Protein AF-A0A679FE12-F1 (afdb_monomer)

Secondary structure (DSSP, 8-state):
-TTTGGG-EEEEEEEEEEEEE-TTS----GGG--TTEEEEEEEEEETTTEEEEEEEEEE-SSS-HHHHHHHHHHHTGGG-SS-EEEEEEEEEE---SS---SSPPP--HHHHHHHHHHHHHHH--SS--SSSS---HHHHTEEEEEEES-TTS-SEEEHHHHHHHHHHTS---------

pLDDT: mean 85.43, std 14.17, range [40.72, 97.94]

Nearest PDB structures (foldseek):
  6wmf-assembly1_A  TM=3.788E-01  e=2.349E+00  Homo sapiens
  1unn-assembly1_C  TM=3.927E-01  e=4.747E+00  Escherichia coli
  9bf9-assembly1_D-2  TM=2.088E-01  e=3.234E+00  Homo sapiens

Sequence (179 aa):
MHHDIDNEQKISVHWDGPIEINWKDEIDLSAFNIDGYVIYLICGTHGMYGKNVPLYIGKTEKNTVMNRIGQHLINWLKYEPDSVYIYAAAVQKFASWEDLPETYSRPDENLISAVEEILIYAHQPAYNKIHKSILSEKSRNIRVFNSGKRTALYPEISGFMFYQSGLQSRPLLNDDSEL

Foldseek 3Di:
DVPQLVQFFEKEKEKDDWDKDDLVDDDDPVVQVAQQFFKKWKFAQDPPPGGGATADIDTDDPDTPSVVVVVCSVPPLNVGPDIMTMMTIGMDGCDDPVDDDPGGDHDDPLRSVLVSLQQCCQRVHNNDDPSPQAHDPSNQRYKYAYHHPPDPGDRITHSNVVRVVSVVPDDPPPPPPDD

Structure (mmCIF, N/CA/C/O backbone):
data_AF-A0A679FE12-F1
#
_entry.id   AF-A0A679FE12-F1
#
loop_
_atom_site.group_PDB
_atom_site.id
_atom_site.type_symbol
_atom_site.label_atom_id
_atom_site.label_alt_id
_atom_site.label_comp_id
_atom_site.label_asym_id
_atom_site.label_entity_id
_atom_site.label_seq_id
_atom_site.pdbx_PDB_ins_code
_atom_site.Cartn_x
_atom_site.Cartn_y
_atom_site.Cartn_z
_atom_site.occupancy
_atom_site.B_iso_or_equiv
_atom_site.auth_seq_id
_atom_site.auth_comp_id
_atom_site.auth_asym_id
_atom_site.auth_atom_id
_atom_site.pdbx_PDB_model_num
ATOM 1 N N . MET A 1 1 ? -8.975 -10.105 29.870 1.00 45.97 1 MET A N 1
ATOM 2 C CA . MET A 1 1 ? -8.221 -10.267 28.607 1.00 45.97 1 MET A CA 1
ATOM 3 C C . MET A 1 1 ? -9.111 -10.693 27.432 1.00 45.97 1 MET A C 1
ATOM 5 O O . MET A 1 1 ? -8.836 -10.258 26.329 1.00 45.97 1 MET A O 1
ATOM 9 N N . HIS A 1 2 ? -10.205 -11.449 27.639 1.00 40.91 2 HIS A N 1
ATOM 10 C CA . HIS A 1 2 ? -11.160 -11.782 26.562 1.00 40.91 2 HIS A CA 1
ATOM 11 C C . HIS A 1 2 ? -12.053 -10.622 26.073 1.00 40.91 2 HIS A C 1
ATOM 13 O O . HIS A 1 2 ? -12.545 -10.690 24.958 1.00 40.91 2 HIS A O 1
ATOM 19 N N . HIS A 1 3 ? -12.238 -9.556 26.861 1.00 42.72 3 HIS A N 1
ATOM 20 C CA . HIS A 1 3 ? -13.195 -8.489 26.534 1.00 42.72 3 HIS A CA 1
ATOM 21 C C . HIS A 1 3 ? -12.747 -7.479 25.456 1.00 42.72 3 HIS A C 1
ATOM 23 O O . HIS A 1 3 ? -13.602 -6.768 24.942 1.00 42.72 3 HIS A O 1
ATOM 29 N N . ASP A 1 4 ? -11.457 -7.411 25.099 1.00 53.09 4 ASP A N 1
ATOM 30 C CA . ASP A 1 4 ? -10.944 -6.391 24.158 1.00 53.09 4 ASP A CA 1
ATOM 31 C C . ASP A 1 4 ? -10.844 -6.868 22.698 1.00 53.09 4 ASP A C 1
ATOM 33 O O . ASP A 1 4 ? -10.802 -6.040 21.792 1.00 53.09 4 ASP A O 1
ATOM 37 N N . ILE A 1 5 ? -10.839 -8.184 22.442 1.00 53.84 5 ILE A N 1
ATOM 38 C CA . ILE A 1 5 ? -10.719 -8.733 21.075 1.00 53.84 5 ILE A CA 1
ATOM 39 C C . ILE A 1 5 ? -12.013 -8.504 20.271 1.00 53.84 5 ILE A C 1
ATOM 41 O O . ILE A 1 5 ? -11.959 -8.285 19.062 1.00 53.84 5 ILE A O 1
ATOM 45 N N . ASP A 1 6 ? -13.170 -8.479 20.941 1.00 56.50 6 ASP A N 1
ATOM 46 C CA . ASP A 1 6 ? -14.478 -8.275 20.300 1.00 56.50 6 ASP A CA 1
ATOM 47 C C . ASP A 1 6 ? -14.725 -6.825 19.837 1.00 56.50 6 ASP A C 1
ATOM 49 O O . ASP A 1 6 ? -15.668 -6.575 19.088 1.00 56.50 6 ASP A O 1
ATOM 53 N N . ASN A 1 7 ? -13.862 -5.875 20.220 1.00 75.94 7 ASN A N 1
ATOM 54 C CA . ASN A 1 7 ? -13.958 -4.464 19.830 1.00 75.94 7 ASN A CA 1
ATOM 55 C C . ASN A 1 7 ? -13.047 -4.078 18.649 1.00 75.94 7 ASN A C 1
ATOM 57 O O . ASN A 1 7 ? -12.969 -2.897 18.302 1.00 75.94 7 ASN A O 1
ATOM 61 N N . GLU A 1 8 ? -12.347 -5.030 18.018 1.00 86.06 8 GLU A N 1
ATOM 62 C CA . GLU A 1 8 ? -11.518 -4.717 16.851 1.00 86.06 8 GLU A CA 1
ATOM 63 C C . GLU A 1 8 ? -12.374 -4.338 15.634 1.00 86.06 8 GLU A C 1
ATOM 65 O O . GLU A 1 8 ? -13.225 -5.096 15.157 1.00 86.06 8 GLU A O 1
ATOM 70 N N . GLN A 1 9 ? -12.081 -3.175 15.059 1.00 92.69 9 GLN A N 1
ATOM 71 C CA . GLN A 1 9 ? -12.642 -2.774 13.783 1.00 92.69 9 GLN A CA 1
ATOM 72 C C . GLN A 1 9 ? -12.034 -3.634 12.668 1.00 92.69 9 GLN A C 1
ATOM 74 O O . GLN A 1 9 ? -10.837 -3.562 12.379 1.00 92.69 9 GLN A O 1
ATOM 79 N N . LYS A 1 10 ? -12.879 -4.432 12.011 1.00 94.25 10 LYS A N 1
ATOM 80 C CA . LYS A 1 10 ? -12.492 -5.282 10.880 1.00 94.25 10 LYS A CA 1
ATOM 81 C C . LYS A 1 10 ? -12.476 -4.473 9.587 1.00 94.25 10 LYS A C 1
ATOM 83 O O . LYS A 1 10 ? -13.463 -3.822 9.238 1.00 94.25 10 LYS A O 1
ATOM 88 N N . ILE A 1 11 ? -11.362 -4.528 8.870 1.00 95.06 11 ILE A N 1
ATOM 89 C CA . ILE A 1 11 ? -11.102 -3.762 7.651 1.00 95.06 11 ILE A CA 1
ATOM 90 C C . ILE A 1 11 ? -10.712 -4.714 6.530 1.00 95.06 11 ILE A C 1
ATOM 92 O O . ILE A 1 11 ? -9.829 -5.550 6.703 1.00 95.06 11 ILE A O 1
ATOM 96 N N . SER A 1 12 ? -11.352 -4.564 5.375 1.00 94.19 12 SER A N 1
ATOM 97 C CA . SER A 1 12 ? -10.968 -5.254 4.148 1.00 94.19 12 SER A CA 1
ATOM 98 C C . SER A 1 12 ? -10.033 -4.368 3.338 1.00 94.19 12 SER A C 1
ATOM 100 O O . SER A 1 12 ? -10.316 -3.182 3.143 1.00 94.19 12 SER A O 1
ATOM 102 N N . VAL A 1 13 ? -8.939 -4.953 2.860 1.00 95.75 13 VAL A N 1
ATOM 103 C CA . VAL A 1 13 ? -8.008 -4.330 1.918 1.00 95.75 13 VAL A CA 1
ATOM 104 C C . VAL A 1 13 ? -7.956 -5.219 0.682 1.00 95.75 13 VAL A C 1
ATOM 106 O O . VAL A 1 13 ? -7.385 -6.313 0.713 1.00 95.75 13 VAL A O 1
ATOM 109 N N . HIS A 1 14 ? -8.619 -4.788 -0.387 1.00 94.50 14 HIS A N 1
ATOM 110 C CA . HIS A 1 14 ? -8.701 -5.548 -1.633 1.00 94.50 14 HIS A CA 1
ATOM 111 C C . HIS A 1 14 ? -7.636 -5.068 -2.608 1.00 94.50 14 HIS A C 1
ATOM 113 O O . HIS A 1 14 ? -7.623 -3.887 -2.942 1.00 94.50 14 HIS A O 1
ATOM 119 N N . TRP A 1 15 ? -6.754 -5.969 -3.038 1.00 95.62 15 TRP A N 1
ATOM 120 C CA . TRP A 1 15 ? -5.606 -5.653 -3.885 1.00 95.62 15 TRP A CA 1
ATOM 121 C C . TRP A 1 15 ? -5.847 -6.026 -5.348 1.00 95.62 15 TRP A C 1
ATOM 123 O O . TRP A 1 15 ? -6.156 -7.178 -5.652 1.00 95.62 15 TRP A O 1
ATOM 133 N N . ASP A 1 16 ? -5.573 -5.085 -6.243 1.00 94.00 16 ASP A N 1
ATOM 134 C CA . ASP A 1 16 ? -5.582 -5.248 -7.694 1.00 94.00 16 ASP A CA 1
ATOM 135 C C . ASP A 1 16 ? -4.187 -5.039 -8.301 1.00 94.00 16 ASP A C 1
ATOM 137 O O . ASP A 1 16 ? -3.285 -4.481 -7.673 1.00 94.00 16 ASP A O 1
ATOM 141 N N . GLY A 1 17 ? -3.996 -5.515 -9.537 1.00 91.19 17 GLY A N 1
ATOM 142 C CA . GLY A 1 17 ? -2.710 -5.521 -10.248 1.00 91.19 17 GLY A CA 1
ATOM 143 C C . GLY A 1 17 ? -2.279 -6.933 -10.685 1.00 91.19 17 GLY A C 1
ATOM 144 O O . GLY A 1 17 ? -3.139 -7.732 -11.058 1.00 91.19 17 GLY A O 1
ATOM 145 N N . PRO A 1 18 ? -0.977 -7.270 -10.669 1.00 93.75 18 PRO A N 1
ATOM 146 C CA . PRO A 1 18 ? 0.100 -6.299 -10.773 1.00 93.75 18 PRO A CA 1
ATOM 147 C C . PRO A 1 18 ? 0.063 -5.588 -12.129 1.00 93.75 18 PRO A C 1
ATOM 149 O O . PRO A 1 18 ? -0.276 -6.196 -13.142 1.00 93.75 18 PRO A O 1
ATOM 152 N N . ILE A 1 19 ? 0.477 -4.326 -12.147 1.00 93.12 19 ILE A N 1
ATOM 153 C CA . ILE A 1 19 ? 0.996 -3.690 -13.360 1.00 93.12 19 ILE A CA 1
ATOM 154 C C . ILE A 1 19 ? 2.510 -3.834 -13.309 1.00 93.12 19 ILE A C 1
ATOM 156 O O . ILE A 1 19 ? 3.143 -3.392 -12.347 1.00 93.12 19 ILE A O 1
ATOM 160 N N . GLU A 1 20 ? 3.078 -4.497 -14.311 1.00 93.44 20 GLU A N 1
ATOM 161 C CA . GLU A 1 20 ? 4.523 -4.523 -14.493 1.00 93.44 20 GLU A CA 1
ATOM 162 C C . GLU A 1 20 ? 4.974 -3.177 -15.055 1.00 93.44 20 GLU A C 1
ATOM 164 O O . GLU A 1 20 ? 4.416 -2.673 -16.027 1.00 93.44 20 GLU A O 1
ATOM 169 N N . ILE A 1 21 ? 5.992 -2.598 -14.431 1.00 90.62 21 ILE A N 1
ATOM 170 C CA . ILE A 1 21 ? 6.651 -1.401 -14.916 1.00 90.62 21 ILE A CA 1
ATOM 171 C C . ILE A 1 21 ? 8.096 -1.731 -15.232 1.00 90.62 21 ILE A C 1
ATOM 173 O O . ILE A 1 21 ? 8.902 -2.038 -14.349 1.00 90.62 21 ILE A O 1
ATOM 177 N N . ASN A 1 22 ? 8.423 -1.542 -16.500 1.00 88.12 22 ASN A N 1
ATOM 178 C CA . ASN A 1 22 ? 9.777 -1.392 -16.978 1.00 88.12 22 ASN A CA 1
ATOM 179 C C . ASN A 1 22 ? 9.973 0.077 -17.360 1.00 88.12 22 ASN A C 1
ATOM 181 O O . ASN A 1 22 ? 9.272 0.611 -18.214 1.00 88.12 22 ASN A O 1
ATOM 185 N N . TRP A 1 23 ? 10.920 0.752 -16.711 1.00 80.38 23 TRP A N 1
ATOM 186 C CA . TRP A 1 23 ? 11.133 2.193 -16.882 1.00 80.38 23 TRP A CA 1
ATOM 187 C C . TRP A 1 23 ? 11.580 2.595 -18.296 1.00 80.38 23 TRP A C 1
ATOM 189 O O . TRP A 1 23 ? 11.593 3.785 -18.610 1.00 80.38 23 TRP A O 1
ATOM 199 N N . LYS A 1 24 ? 11.982 1.625 -19.127 1.00 81.50 24 LYS A N 1
ATOM 200 C CA . LYS A 1 24 ? 12.368 1.835 -20.529 1.00 81.50 24 LYS A CA 1
ATOM 201 C C . LYS A 1 24 ? 11.177 1.889 -21.482 1.00 81.50 24 LYS A C 1
ATOM 203 O O . LYS A 1 24 ? 11.348 2.367 -22.601 1.00 81.50 24 LYS A O 1
ATOM 208 N N . ASP A 1 25 ? 10.021 1.403 -21.048 1.00 84.94 25 ASP A N 1
ATOM 209 C CA . ASP A 1 25 ? 8.822 1.296 -21.868 1.00 84.94 25 ASP A CA 1
ATOM 210 C C . ASP A 1 25 ? 7.881 2.482 -21.616 1.00 84.94 25 ASP A C 1
ATOM 212 O O . ASP A 1 25 ? 8.028 3.238 -20.652 1.00 84.94 25 ASP A O 1
ATOM 216 N N . GLU A 1 26 ? 6.898 2.660 -22.498 1.00 84.00 26 GLU A N 1
ATOM 217 C CA . GLU A 1 26 ? 5.785 3.567 -22.226 1.00 84.00 26 GLU A CA 1
ATOM 218 C C . GLU A 1 26 ? 4.931 2.987 -21.090 1.00 84.00 26 GLU A C 1
ATOM 220 O O . GLU A 1 26 ? 4.497 1.837 -21.146 1.00 84.00 26 GLU A O 1
ATOM 225 N N . ILE A 1 27 ? 4.719 3.775 -20.033 1.00 84.81 27 ILE A N 1
ATOM 226 C CA . ILE A 1 27 ? 4.045 3.318 -18.816 1.00 84.81 27 ILE A CA 1
ATOM 227 C C . ILE A 1 27 ? 2.610 3.843 -18.805 1.00 84.81 27 ILE A C 1
ATOM 229 O O . ILE A 1 27 ? 2.386 5.040 -18.617 1.00 84.81 27 ILE A O 1
ATOM 233 N N . ASP A 1 28 ? 1.642 2.934 -18.912 1.00 86.44 28 ASP A N 1
ATOM 234 C CA . ASP A 1 28 ? 0.229 3.234 -18.688 1.00 86.44 28 ASP A CA 1
ATOM 235 C C . ASP A 1 28 ? -0.168 2.942 -17.231 1.00 86.44 28 ASP A C 1
ATOM 237 O O . ASP A 1 28 ? -0.146 1.804 -16.763 1.00 86.44 28 ASP A O 1
ATOM 241 N N . LEU A 1 29 ? -0.535 3.997 -16.503 1.00 86.25 29 LEU A N 1
ATOM 242 C CA . LEU A 1 29 ? -0.997 3.935 -15.112 1.00 86.25 29 LEU A CA 1
ATO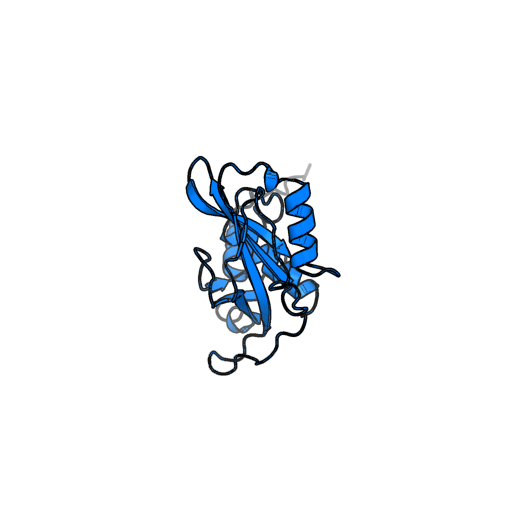M 243 C C . LEU A 1 29 ? -2.498 4.224 -14.974 1.00 86.25 29 LEU A C 1
ATOM 245 O O . LEU A 1 29 ? -2.986 4.403 -13.855 1.00 86.25 29 LEU A O 1
ATOM 249 N N . SER A 1 30 ? -3.241 4.287 -16.082 1.00 87.94 30 SER A N 1
ATOM 250 C CA . SER A 1 30 ? -4.667 4.634 -16.097 1.00 87.94 30 SER A CA 1
ATOM 251 C C . SER A 1 30 ? -5.526 3.668 -15.277 1.00 87.94 30 SER A C 1
ATOM 253 O O . SER A 1 30 ? -6.482 4.097 -14.632 1.00 87.94 30 SER A O 1
ATOM 255 N N . ALA A 1 31 ? -5.130 2.395 -15.188 1.00 86.12 31 ALA A N 1
ATOM 256 C CA . ALA A 1 31 ? -5.768 1.396 -14.330 1.00 86.12 31 ALA A CA 1
ATOM 257 C C . ALA A 1 31 ? -5.687 1.725 -12.822 1.00 86.12 31 ALA A C 1
ATOM 259 O O . ALA A 1 31 ? -6.447 1.175 -12.031 1.00 86.12 31 ALA A O 1
ATOM 260 N N . PHE A 1 32 ? -4.812 2.650 -12.409 1.00 87.25 32 PHE A N 1
ATOM 261 C CA . PHE A 1 32 ? -4.730 3.160 -11.035 1.00 87.25 32 PHE A CA 1
ATOM 262 C C . PHE A 1 32 ? -5.430 4.510 -10.830 1.00 87.25 32 PHE A C 1
ATOM 264 O O . PHE A 1 32 ? -5.311 5.108 -9.756 1.00 87.25 32 PHE A O 1
ATOM 271 N N . ASN A 1 33 ? -6.163 5.004 -11.830 1.00 87.25 33 ASN A N 1
ATOM 272 C CA . ASN A 1 33 ? -6.944 6.238 -11.748 1.00 87.25 33 ASN A CA 1
ATOM 273 C C . ASN A 1 33 ? -8.359 5.983 -11.191 1.00 87.25 33 ASN A C 1
ATOM 275 O O . ASN A 1 33 ? -9.358 6.416 -11.763 1.00 87.25 33 ASN A O 1
ATOM 279 N N . ILE A 1 34 ? -8.439 5.241 -10.085 1.00 85.19 34 ILE A N 1
ATOM 280 C CA . ILE A 1 34 ? -9.680 4.916 -9.372 1.00 85.19 34 ILE A CA 1
ATOM 281 C C . ILE A 1 34 ? -9.618 5.588 -8.000 1.00 85.19 34 ILE A C 1
ATOM 283 O O . ILE A 1 34 ? -8.682 5.351 -7.241 1.00 85.19 34 ILE A O 1
ATOM 287 N N . ASP A 1 35 ? -10.611 6.418 -7.672 1.00 85.00 35 ASP A N 1
ATOM 288 C CA . ASP A 1 35 ? -10.617 7.225 -6.438 1.00 85.00 35 ASP A CA 1
ATOM 289 C C . ASP A 1 35 ? -10.596 6.370 -5.155 1.00 85.00 35 ASP A C 1
ATOM 291 O O . ASP A 1 35 ? -9.940 6.711 -4.169 1.00 85.00 35 ASP A O 1
ATOM 295 N N . GLY A 1 36 ? -11.247 5.204 -5.191 1.00 89.25 36 GLY A N 1
ATOM 296 C CA . GLY A 1 36 ? -11.239 4.240 -4.091 1.00 89.25 36 GLY A CA 1
ATOM 297 C C . GLY A 1 36 ? -9.899 3.541 -3.853 1.00 89.25 36 GLY A C 1
ATOM 298 O O . GLY A 1 36 ? -9.727 2.932 -2.797 1.00 89.25 36 GLY A O 1
ATOM 299 N N . TYR A 1 37 ? -8.941 3.624 -4.783 1.00 93.75 37 TYR A N 1
ATOM 300 C CA . TYR A 1 37 ? -7.594 3.111 -4.553 1.00 93.75 37 TYR A CA 1
ATOM 301 C C . TYR A 1 37 ? -6.770 4.109 -3.749 1.00 93.75 37 TYR A C 1
ATOM 303 O O . TYR A 1 37 ? -6.413 5.200 -4.202 1.00 93.75 37 TYR A O 1
ATOM 311 N N . VAL A 1 38 ? -6.437 3.697 -2.530 1.00 96.00 38 VAL A N 1
ATOM 312 C CA . VAL A 1 38 ? -5.844 4.574 -1.516 1.00 96.00 38 VAL A CA 1
ATOM 313 C C . VAL A 1 38 ? -4.550 4.043 -0.926 1.00 96.00 38 VAL A C 1
ATOM 315 O O . VAL A 1 38 ? -3.790 4.814 -0.346 1.00 96.00 38 VAL A O 1
ATOM 318 N N . ILE A 1 39 ? -4.263 2.754 -1.103 1.00 97.25 39 ILE A N 1
ATOM 319 C CA . ILE A 1 39 ? -2.992 2.131 -0.728 1.00 97.25 39 ILE A CA 1
ATOM 320 C C . ILE A 1 39 ? -2.370 1.512 -1.978 1.00 97.25 39 ILE A C 1
ATOM 322 O O . ILE A 1 39 ? -3.075 1.079 -2.884 1.00 97.25 39 ILE A O 1
ATOM 326 N N . TYR A 1 40 ? -1.046 1.489 -2.047 1.00 97.44 40 TYR A N 1
ATOM 327 C CA . TYR A 1 40 ? -0.305 0.802 -3.096 1.00 97.44 40 TYR A CA 1
ATOM 328 C C . TYR A 1 40 ? 0.890 0.047 -2.524 1.00 97.44 40 TYR A C 1
ATOM 330 O O . TYR A 1 40 ? 1.454 0.412 -1.489 1.00 97.44 40 TYR A O 1
ATOM 338 N N . LEU A 1 41 ? 1.274 -1.009 -3.232 1.00 97.69 41 LEU A N 1
ATOM 339 C CA . LEU A 1 41 ? 2.422 -1.858 -2.945 1.00 97.69 41 LEU A CA 1
ATOM 340 C C . LEU A 1 41 ? 3.301 -1.907 -4.190 1.00 97.69 41 LEU A C 1
ATOM 342 O O . LEU A 1 41 ? 2.817 -2.134 -5.295 1.00 97.69 41 LEU A O 1
ATOM 346 N N . ILE A 1 42 ? 4.599 -1.725 -3.987 1.00 96.75 42 ILE A N 1
ATOM 347 C CA . ILE A 1 42 ? 5.627 -1.873 -5.007 1.00 96.75 42 ILE A CA 1
ATOM 348 C C . ILE A 1 42 ? 6.472 -3.085 -4.635 1.00 96.75 42 ILE A C 1
ATOM 350 O O . ILE A 1 42 ? 7.088 -3.124 -3.56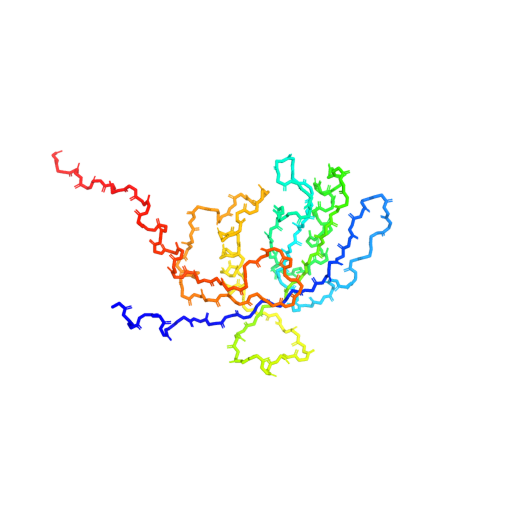3 1.00 96.75 42 ILE A O 1
ATOM 354 N N . CYS A 1 43 ? 6.514 -4.056 -5.538 1.00 96.62 43 CYS A N 1
ATOM 355 C CA . CYS A 1 43 ? 7.374 -5.225 -5.465 1.00 96.62 43 CYS A CA 1
ATOM 356 C C . CYS A 1 43 ? 8.480 -5.142 -6.516 1.00 96.62 43 CYS A C 1
ATOM 358 O O . CYS A 1 43 ? 8.279 -4.609 -7.602 1.00 96.62 43 CYS A O 1
ATOM 360 N N . GLY A 1 44 ? 9.644 -5.698 -6.207 1.00 94.56 44 GLY A N 1
ATOM 361 C CA . GLY A 1 44 ? 10.790 -5.692 -7.114 1.00 94.56 44 GLY A CA 1
ATOM 362 C C . GLY A 1 44 ? 11.882 -6.643 -6.646 1.00 94.56 44 GLY A C 1
ATOM 363 O O . GLY A 1 44 ? 11.615 -7.571 -5.876 1.00 94.56 44 GLY A O 1
ATOM 364 N N . THR A 1 45 ? 13.105 -6.432 -7.123 1.00 94.06 45 THR A N 1
ATOM 365 C CA . THR A 1 45 ? 14.252 -7.279 -6.783 1.00 94.06 45 THR A CA 1
ATOM 366 C C . THR A 1 45 ? 15.005 -6.703 -5.588 1.00 94.06 45 THR A C 1
ATOM 368 O O . THR A 1 45 ? 15.581 -5.626 -5.666 1.00 94.06 45 THR A O 1
ATOM 371 N N . HIS A 1 46 ? 15.065 -7.450 -4.486 1.00 90.56 46 HIS A N 1
ATOM 372 C CA . HIS A 1 46 ? 15.928 -7.124 -3.353 1.00 90.56 46 HIS A CA 1
ATOM 373 C C . HIS A 1 46 ? 17.187 -7.992 -3.389 1.00 90.56 46 HIS A C 1
ATOM 375 O O . HIS A 1 46 ? 17.090 -9.219 -3.429 1.00 90.56 46 HIS A O 1
ATOM 381 N N . GLY A 1 47 ? 18.371 -7.378 -3.288 1.00 86.38 47 GLY A N 1
ATOM 382 C CA . GLY A 1 47 ? 19.659 -8.072 -3.453 1.00 86.38 47 GLY A CA 1
ATOM 383 C C . GLY A 1 47 ? 19.874 -9.292 -2.543 1.00 86.38 47 GLY A C 1
ATOM 384 O O . GLY A 1 47 ? 20.592 -10.208 -2.925 1.00 86.38 47 GLY A O 1
ATOM 385 N N . MET A 1 48 ? 19.216 -9.335 -1.378 1.00 88.25 48 MET A N 1
ATOM 386 C CA . MET A 1 48 ? 19.302 -10.463 -0.434 1.00 88.25 48 MET A CA 1
ATOM 387 C C . MET A 1 48 ? 18.086 -11.398 -0.440 1.00 88.25 48 MET A C 1
ATOM 389 O O . MET A 1 48 ? 18.211 -12.549 -0.038 1.00 88.25 48 MET A O 1
ATOM 393 N N . TYR A 1 49 ? 16.907 -10.913 -0.848 1.00 86.00 49 TYR A N 1
ATOM 394 C CA . TYR A 1 49 ? 15.646 -11.666 -0.717 1.00 86.00 49 TYR A CA 1
ATOM 395 C C . TYR A 1 49 ? 15.107 -12.172 -2.058 1.00 86.00 49 TYR A C 1
ATOM 397 O O . TYR A 1 49 ? 14.126 -12.908 -2.090 1.00 86.00 49 TYR A O 1
ATOM 405 N N . GLY A 1 50 ? 15.770 -11.820 -3.160 1.00 89.06 50 GLY A N 1
ATOM 406 C CA . GLY A 1 50 ? 15.405 -12.260 -4.497 1.00 89.06 50 GLY A CA 1
ATOM 407 C C . GLY A 1 50 ? 14.363 -11.360 -5.157 1.00 89.06 50 GLY A C 1
ATOM 408 O O . GLY A 1 50 ? 14.226 -10.179 -4.832 1.00 89.06 50 GLY A O 1
ATOM 409 N N . LYS A 1 51 ? 13.674 -11.923 -6.150 1.00 91.62 51 LYS A N 1
ATOM 410 C CA . LYS A 1 51 ? 12.758 -11.197 -7.036 1.00 91.62 51 LYS A CA 1
ATOM 411 C C . LYS A 1 51 ? 11.337 -11.137 -6.476 1.00 91.62 51 LYS A C 1
ATOM 413 O O . LYS A 1 51 ? 10.908 -12.044 -5.769 1.00 91.62 51 LYS A O 1
ATOM 418 N N . ASN A 1 52 ? 10.596 -10.107 -6.886 1.00 90.31 52 ASN A N 1
ATOM 419 C CA . ASN A 1 52 ? 9.173 -9.905 -6.599 1.00 90.31 52 ASN A CA 1
ATOM 420 C C . ASN A 1 52 ? 8.826 -9.879 -5.095 1.00 90.31 52 ASN A C 1
ATOM 422 O O . ASN A 1 52 ? 7.814 -10.431 -4.663 1.00 90.31 52 ASN A O 1
ATOM 426 N N . VAL A 1 53 ? 9.666 -9.224 -4.290 1.00 93.25 53 VAL A N 1
ATOM 427 C CA . VAL A 1 53 ? 9.430 -9.030 -2.849 1.00 93.25 53 VAL A CA 1
ATOM 428 C C . VAL A 1 53 ? 8.917 -7.614 -2.556 1.00 93.25 53 VAL A C 1
ATOM 430 O O . VAL A 1 53 ? 9.232 -6.699 -3.319 1.00 93.25 53 VAL A O 1
ATOM 433 N N . PRO A 1 54 ? 8.146 -7.388 -1.471 1.00 95.56 54 PRO A N 1
ATOM 434 C CA . PRO A 1 54 ? 7.715 -6.050 -1.061 1.00 95.56 54 PRO A CA 1
ATOM 435 C C . PRO A 1 54 ? 8.892 -5.089 -0.827 1.00 95.56 54 PRO A C 1
ATOM 437 O O . PRO A 1 54 ? 9.679 -5.255 0.107 1.00 95.56 54 PRO A O 1
ATOM 440 N N . LEU A 1 55 ? 8.991 -4.048 -1.655 1.00 95.56 55 LEU A N 1
ATOM 441 C CA . LEU A 1 55 ? 9.981 -2.980 -1.502 1.00 95.56 55 LEU A CA 1
ATOM 442 C C . LEU A 1 55 ? 9.386 -1.777 -0.778 1.00 95.56 55 LEU A C 1
ATOM 444 O O . LEU A 1 55 ? 10.033 -1.215 0.105 1.00 95.56 55 LEU A O 1
ATOM 448 N N . TYR A 1 56 ? 8.154 -1.398 -1.126 1.00 97.06 56 TYR A N 1
ATOM 449 C CA . TYR A 1 56 ? 7.510 -0.215 -0.568 1.00 97.06 56 TYR A CA 1
ATOM 450 C C . TYR A 1 56 ? 5.990 -0.366 -0.493 1.00 97.06 56 TYR A C 1
ATOM 452 O O . TYR A 1 56 ? 5.359 -0.776 -1.462 1.00 97.06 56 TYR A O 1
ATOM 460 N N . ILE A 1 57 ? 5.402 0.021 0.634 1.00 97.94 57 ILE A N 1
ATOM 461 C CA . ILE A 1 57 ? 3.959 0.222 0.803 1.00 97.94 57 ILE A CA 1
ATOM 462 C C . ILE A 1 57 ? 3.733 1.700 1.088 1.00 97.94 57 ILE A C 1
ATOM 464 O O . ILE A 1 57 ? 4.453 2.290 1.897 1.00 97.94 57 ILE A O 1
ATOM 468 N N . GLY A 1 58 ? 2.742 2.299 0.439 1.00 97.00 58 GLY A N 1
ATOM 469 C CA . GLY A 1 58 ? 2.375 3.680 0.710 1.00 97.00 58 GLY A CA 1
ATOM 470 C C . GLY A 1 58 ? 0.896 3.952 0.511 1.00 97.00 58 GLY A C 1
ATOM 471 O O . GLY A 1 58 ? 0.184 3.174 -0.121 1.00 97.00 58 GLY A O 1
ATOM 472 N N . LYS A 1 59 ? 0.450 5.096 1.023 1.00 96.19 59 LYS A N 1
ATOM 473 C CA . LYS A 1 59 ? -0.903 5.613 0.818 1.00 96.19 59 LYS A CA 1
ATOM 474 C C . LYS A 1 59 ? -0.969 6.815 -0.117 1.00 96.19 59 LYS A C 1
ATOM 476 O O . LYS A 1 59 ? 0.040 7.453 -0.450 1.00 96.19 59 LYS A O 1
ATOM 481 N N . THR A 1 60 ? -2.191 7.155 -0.500 1.00 92.88 60 THR A N 1
ATOM 482 C CA . THR A 1 60 ? -2.549 8.415 -1.145 1.00 92.88 60 THR A CA 1
ATOM 483 C C . THR A 1 60 ? -3.354 9.288 -0.183 1.00 92.88 60 THR A C 1
ATOM 485 O O . THR A 1 60 ? -4.073 8.760 0.657 1.00 92.88 60 THR A O 1
ATOM 488 N N . GLU A 1 61 ? -3.229 10.615 -0.285 1.00 82.88 61 GLU A N 1
ATOM 489 C CA . GLU A 1 61 ? -3.989 11.572 0.547 1.00 82.88 61 GLU A CA 1
ATOM 490 C C 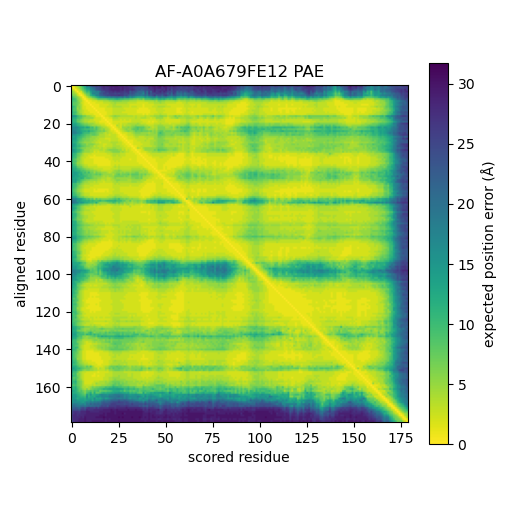. GLU A 1 61 ? -5.029 12.342 -0.280 1.00 82.88 61 GLU A C 1
ATOM 492 O O . GLU A 1 61 ? -6.223 12.135 -0.151 1.00 82.88 61 GLU A O 1
ATOM 497 N N . LYS A 1 62 ? -4.592 13.230 -1.181 1.00 77.69 62 LYS A N 1
ATOM 498 C CA . LYS A 1 62 ? -5.489 13.962 -2.104 1.00 77.69 62 LYS A CA 1
ATOM 499 C C . LYS A 1 62 ? -5.293 13.595 -3.572 1.00 77.69 62 LYS A C 1
ATOM 501 O O . LYS A 1 62 ? -5.959 14.136 -4.443 1.00 77.69 62 LYS A O 1
ATOM 506 N N . ASN A 1 63 ? -4.327 12.723 -3.836 1.00 77.50 63 ASN A N 1
ATOM 507 C CA . ASN A 1 63 ? -3.905 12.340 -5.176 1.00 77.50 63 ASN A CA 1
ATOM 508 C C . ASN A 1 63 ? -4.305 10.890 -5.446 1.00 77.50 63 ASN A C 1
ATOM 510 O O . ASN A 1 63 ? -4.550 10.130 -4.513 1.00 77.50 63 ASN A O 1
ATOM 514 N N . THR A 1 64 ? -4.305 10.478 -6.707 1.00 88.62 64 THR A N 1
ATOM 515 C CA . THR A 1 64 ? -4.540 9.073 -7.067 1.00 88.62 64 THR A CA 1
ATOM 516 C C . THR A 1 64 ? -3.285 8.229 -6.845 1.00 88.62 64 THR A C 1
ATOM 518 O O . THR A 1 64 ? -2.171 8.761 -6.709 1.00 88.62 64 THR A O 1
ATOM 521 N N . VAL A 1 65 ? -3.437 6.899 -6.840 1.00 92.94 65 VAL A N 1
ATOM 522 C CA . VAL A 1 65 ? -2.283 5.984 -6.824 1.00 92.94 65 VAL A CA 1
ATOM 523 C C . VAL A 1 65 ? -1.391 6.264 -8.030 1.00 92.94 65 VAL A C 1
ATOM 525 O O . VAL A 1 65 ? -0.183 6.414 -7.857 1.00 92.94 65 VAL A O 1
ATOM 528 N N . MET A 1 66 ? -1.979 6.476 -9.212 1.00 92.75 66 MET A N 1
ATOM 529 C CA . MET A 1 66 ? -1.261 6.872 -10.428 1.00 92.75 66 MET A CA 1
ATOM 530 C C . MET A 1 66 ? -0.294 8.043 -10.187 1.00 92.75 66 MET A C 1
ATOM 532 O O . MET A 1 66 ? 0.888 7.947 -10.522 1.00 92.75 66 MET A O 1
ATOM 536 N N . ASN A 1 67 ? -0.749 9.136 -9.562 1.00 92.00 67 ASN A N 1
ATOM 537 C CA . ASN A 1 67 ? 0.117 10.294 -9.315 1.00 92.00 67 ASN A CA 1
ATOM 538 C C . ASN A 1 67 ? 1.283 9.964 -8.368 1.00 92.00 67 ASN A C 1
ATOM 540 O O . ASN A 1 67 ? 2.399 10.447 -8.569 1.00 92.00 67 ASN A O 1
ATOM 544 N N . ARG A 1 68 ? 1.042 9.152 -7.331 1.00 94.69 68 ARG A N 1
ATOM 545 C CA . ARG A 1 68 ? 2.085 8.742 -6.376 1.00 94.69 68 ARG A CA 1
ATOM 546 C C . ARG A 1 68 ? 3.106 7.813 -7.014 1.00 94.69 68 ARG A C 1
ATOM 548 O O . ARG A 1 68 ? 4.300 7.997 -6.790 1.00 94.69 68 ARG A O 1
ATOM 555 N N . ILE A 1 69 ? 2.661 6.883 -7.853 1.00 93.81 69 ILE A N 1
ATOM 556 C CA . ILE A 1 69 ? 3.561 6.046 -8.645 1.00 93.81 69 ILE A CA 1
ATOM 557 C C . ILE A 1 69 ? 4.405 6.906 -9.586 1.00 93.81 69 ILE A C 1
ATOM 559 O O . ILE A 1 69 ? 5.621 6.752 -9.591 1.00 93.81 69 ILE A O 1
ATOM 563 N N . GLY A 1 70 ? 3.811 7.881 -10.284 1.00 92.12 70 GLY A N 1
ATOM 564 C CA . GLY A 1 70 ? 4.549 8.830 -11.128 1.00 92.12 70 GLY A CA 1
ATOM 565 C C . GLY A 1 70 ? 5.695 9.540 -10.397 1.00 92.12 70 GLY A C 1
ATOM 566 O O . GLY A 1 70 ? 6.797 9.673 -10.927 1.00 92.12 70 GLY A O 1
ATOM 567 N N . GLN A 1 71 ? 5.483 9.931 -9.138 1.00 93.00 71 GLN A N 1
ATOM 568 C CA . GLN A 1 71 ? 6.541 10.515 -8.306 1.00 93.00 71 GLN A CA 1
ATOM 569 C C . GLN A 1 71 ? 7.647 9.500 -7.984 1.00 93.00 71 GLN A C 1
ATOM 571 O O . GLN A 1 71 ? 8.829 9.828 -8.080 1.00 93.00 71 GLN A O 1
ATOM 576 N N . HIS A 1 72 ? 7.291 8.261 -7.638 1.00 94.44 72 HIS A N 1
ATOM 577 C CA . HIS A 1 72 ? 8.272 7.195 -7.398 1.00 94.44 72 HIS A CA 1
ATOM 578 C C . HIS A 1 72 ? 9.073 6.840 -8.657 1.00 94.44 72 HIS A C 1
ATOM 580 O O . HIS A 1 72 ? 10.274 6.595 -8.542 1.00 94.44 72 HIS A O 1
ATOM 586 N N . LEU A 1 73 ? 8.456 6.897 -9.847 1.00 91.69 73 LEU A N 1
ATOM 587 C CA . LEU A 1 73 ? 9.128 6.714 -11.142 1.00 91.69 73 LEU A CA 1
ATOM 588 C C . LEU A 1 73 ? 10.249 7.728 -11.349 1.00 91.69 73 LEU A C 1
ATOM 590 O O . LEU A 1 73 ? 11.380 7.353 -11.661 1.00 91.69 73 LEU A O 1
ATOM 594 N N . ILE A 1 74 ? 9.955 9.006 -11.109 1.00 90.12 74 ILE A N 1
ATOM 595 C CA . ILE A 1 74 ? 10.933 10.091 -11.243 1.00 90.12 74 ILE A CA 1
ATOM 596 C C . ILE A 1 74 ? 12.040 9.967 -10.191 1.00 90.12 74 ILE A C 1
ATOM 598 O O . ILE A 1 74 ? 13.204 10.245 -10.496 1.00 90.12 74 ILE 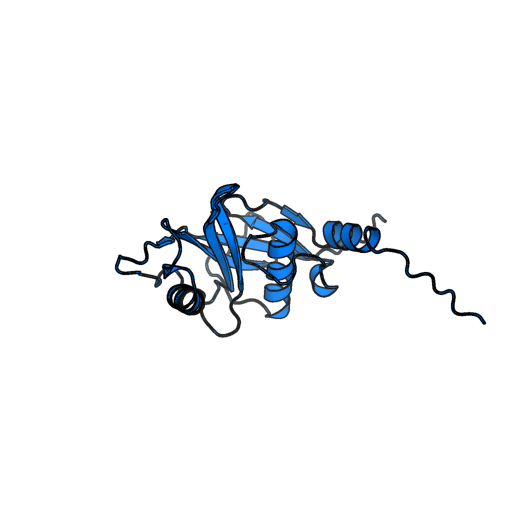A O 1
ATOM 602 N N . ASN A 1 75 ? 11.688 9.555 -8.972 1.00 91.88 75 ASN A N 1
ATOM 603 C CA . ASN A 1 75 ? 12.587 9.603 -7.826 1.00 91.88 75 ASN A CA 1
ATOM 604 C C . ASN A 1 75 ? 13.539 8.410 -7.746 1.00 91.88 75 ASN A C 1
ATOM 606 O O . ASN A 1 75 ? 14.738 8.620 -7.577 1.00 91.88 75 ASN A O 1
ATOM 610 N N . TRP A 1 76 ? 13.028 7.176 -7.820 1.00 93.06 76 TRP A N 1
ATOM 611 C CA . TRP A 1 76 ? 13.849 5.998 -7.523 1.00 93.06 76 TRP A CA 1
ATOM 612 C C . TRP A 1 76 ? 13.562 4.750 -8.361 1.00 93.06 76 TRP A C 1
ATOM 614 O O . TRP A 1 76 ? 14.511 4.029 -8.647 1.00 93.06 76 TRP A O 1
ATOM 624 N N . LEU A 1 77 ? 12.327 4.503 -8.821 1.00 91.62 77 LEU A N 1
ATOM 625 C CA . LEU A 1 77 ? 12.011 3.258 -9.551 1.00 91.62 77 LEU A CA 1
ATOM 626 C C . LEU A 1 77 ? 12.802 3.115 -10.856 1.00 91.62 77 LEU A C 1
ATOM 628 O O . LEU A 1 77 ? 13.145 2.008 -11.246 1.00 91.62 77 LEU A O 1
ATOM 632 N N . LYS A 1 78 ? 13.150 4.226 -11.517 1.00 89.75 78 LYS A N 1
ATOM 633 C CA . LYS A 1 78 ? 13.994 4.217 -12.727 1.00 89.75 78 LYS A CA 1
ATOM 634 C C . LYS A 1 78 ? 15.420 3.690 -12.502 1.00 89.75 78 LYS A C 1
ATOM 636 O O . LYS A 1 78 ? 16.143 3.471 -13.468 1.00 89.75 78 LYS A O 1
ATOM 641 N N . TYR A 1 79 ? 15.846 3.556 -11.246 1.00 90.56 79 TYR A N 1
ATOM 642 C CA . TYR A 1 79 ? 17.147 3.002 -10.874 1.00 90.56 79 TYR A CA 1
ATOM 643 C C . TYR A 1 79 ? 17.066 1.530 -10.454 1.00 90.56 79 TYR A C 1
ATOM 645 O O . TYR A 1 79 ? 18.103 0.935 -10.164 1.00 90.56 79 TYR A O 1
ATOM 653 N N . GLU A 1 80 ? 15.868 0.939 -10.421 1.00 91.69 80 GLU A N 1
ATOM 654 C CA . GLU A 1 80 ? 15.720 -0.486 -10.146 1.00 91.69 80 GLU A CA 1
ATOM 655 C C . GLU A 1 80 ? 16.301 -1.316 -11.308 1.00 91.69 80 GLU A C 1
ATOM 657 O O . GLU A 1 80 ? 16.132 -0.962 -12.482 1.00 91.69 80 GLU A O 1
ATOM 662 N N . PRO A 1 81 ? 17.031 -2.404 -11.000 1.00 87.19 81 PRO A N 1
ATOM 663 C CA . PRO A 1 81 ? 17.763 -3.172 -12.007 1.00 87.19 81 PRO A CA 1
ATOM 664 C C . PRO A 1 81 ? 16.859 -4.057 -12.877 1.00 87.19 81 PRO A C 1
ATOM 666 O O . PRO A 1 81 ? 17.220 -4.363 -14.012 1.00 87.19 81 PRO A O 1
ATOM 669 N N . ASP A 1 82 ? 15.706 -4.462 -12.347 1.00 91.69 82 ASP A N 1
ATOM 670 C CA . ASP A 1 82 ? 14.694 -5.294 -12.997 1.00 91.69 82 ASP A CA 1
ATOM 671 C C . ASP A 1 82 ? 13.349 -4.544 -13.027 1.00 91.69 82 ASP A C 1
ATOM 673 O O . ASP A 1 82 ? 13.175 -3.534 -12.339 1.00 91.69 82 ASP A O 1
ATOM 677 N N . SER A 1 83 ? 12.374 -5.072 -13.776 1.00 93.12 83 SER A N 1
ATOM 678 C CA . SER A 1 83 ? 10.985 -4.615 -13.702 1.00 93.12 83 SER A CA 1
ATOM 679 C C . SER A 1 83 ? 10.447 -4.646 -12.269 1.00 93.12 83 SER A C 1
ATOM 681 O O . SER A 1 83 ? 10.747 -5.551 -11.481 1.00 93.12 83 SER A O 1
ATOM 683 N N . VAL A 1 84 ? 9.580 -3.686 -11.962 1.00 94.88 84 VAL A N 1
ATOM 684 C CA . VAL A 1 84 ? 8.837 -3.617 -10.698 1.00 94.88 84 VAL A CA 1
ATOM 685 C C . VAL A 1 84 ? 7.367 -3.941 -10.934 1.00 94.88 84 VAL A C 1
ATOM 687 O O . VAL A 1 84 ? 6.828 -3.690 -12.007 1.00 94.88 84 VAL A O 1
ATOM 690 N N . TYR A 1 85 ? 6.699 -4.477 -9.921 1.00 95.56 85 TYR A N 1
ATOM 691 C CA . TYR A 1 85 ? 5.287 -4.844 -9.972 1.00 95.56 85 TYR A CA 1
ATOM 692 C C . TYR A 1 85 ? 4.510 -3.984 -8.993 1.00 95.56 85 TYR A C 1
ATOM 694 O O . TYR A 1 85 ? 4.828 -3.953 -7.801 1.00 95.56 85 TYR A O 1
ATOM 702 N N . ILE A 1 86 ? 3.489 -3.296 -9.489 1.00 96.06 86 ILE A N 1
ATOM 703 C CA . ILE A 1 86 ? 2.690 -2.381 -8.682 1.00 96.06 86 ILE A CA 1
ATOM 704 C C . ILE A 1 86 ? 1.295 -2.936 -8.486 1.00 96.06 86 ILE A C 1
ATOM 706 O O . ILE A 1 86 ? 0.637 -3.359 -9.434 1.00 96.06 86 ILE A O 1
ATOM 710 N N . TYR A 1 87 ? 0.847 -2.880 -7.241 1.00 96.88 87 TYR A N 1
ATOM 711 C CA . TYR A 1 87 ? -0.496 -3.227 -6.822 1.00 96.88 87 TYR A CA 1
ATOM 712 C C . TYR A 1 87 ? -1.151 -1.995 -6.208 1.00 96.88 87 TYR A C 1
ATOM 714 O O . TYR A 1 87 ? -0.485 -1.212 -5.525 1.00 96.88 87 TYR A O 1
ATOM 722 N N . ALA A 1 88 ? -2.450 -1.841 -6.419 1.00 96.44 88 ALA A N 1
ATOM 723 C CA . ALA A 1 88 ? -3.263 -0.802 -5.798 1.00 96.44 88 ALA A CA 1
ATOM 724 C C . ALA A 1 88 ? -4.369 -1.457 -4.978 1.00 96.44 88 ALA A C 1
ATOM 726 O O . ALA A 1 88 ? -4.810 -2.555 -5.309 1.00 96.44 88 ALA A O 1
ATOM 727 N N . ALA A 1 89 ? -4.794 -0.809 -3.899 1.00 96.19 89 ALA A N 1
ATOM 728 C CA . ALA A 1 89 ? -5.774 -1.377 -2.999 1.00 96.19 89 ALA A CA 1
ATOM 729 C C . ALA A 1 89 ? -6.855 -0.390 -2.593 1.00 96.19 89 ALA A C 1
ATOM 731 O O . ALA A 1 89 ? -6.581 0.768 -2.249 1.00 96.19 89 ALA A O 1
ATOM 732 N N . ALA A 1 90 ? -8.077 -0.910 -2.564 1.00 94.56 90 ALA A N 1
ATOM 733 C CA . ALA A 1 90 ? -9.210 -0.274 -1.925 1.00 94.56 90 ALA A CA 1
ATOM 734 C C . ALA A 1 90 ? -9.301 -0.688 -0.456 1.00 94.56 90 ALA A C 1
ATOM 736 O O . ALA A 1 90 ? -9.002 -1.829 -0.095 1.00 94.56 90 ALA A O 1
ATOM 737 N N . VAL A 1 91 ? -9.729 0.247 0.392 1.00 94.31 91 VAL A N 1
ATOM 738 C CA . VAL A 1 91 ? -9.841 0.055 1.842 1.00 94.31 91 VAL A CA 1
ATOM 739 C C . VAL A 1 91 ? -11.271 0.340 2.276 1.00 94.31 91 VAL A C 1
ATOM 741 O O . VAL A 1 91 ? -11.821 1.395 1.973 1.00 94.31 91 VAL A O 1
ATOM 744 N N . GLN A 1 92 ? -11.866 -0.581 3.028 1.00 91.25 92 GLN A N 1
ATOM 745 C CA . GLN A 1 92 ? -13.247 -0.451 3.491 1.00 91.25 92 GLN A CA 1
ATOM 746 C C . GLN A 1 92 ? -13.489 -1.202 4.796 1.00 91.25 92 GLN A C 1
ATOM 748 O O . GLN A 1 92 ? -12.737 -2.103 5.170 1.00 91.25 92 GLN A O 1
ATOM 753 N N . LYS A 1 93 ? -14.584 -0.873 5.483 1.00 90.44 93 LYS A N 1
ATOM 754 C CA . LYS A 1 93 ? -15.047 -1.688 6.610 1.00 90.44 93 LYS A CA 1
ATOM 755 C C . LYS A 1 93 ? -15.429 -3.079 6.104 1.00 90.44 93 LYS A C 1
ATOM 757 O O . LYS A 1 93 ? -16.112 -3.209 5.093 1.00 90.44 93 LYS A O 1
ATOM 762 N N . PHE A 1 94 ? -14.968 -4.107 6.803 1.00 84.38 94 PHE A N 1
ATOM 763 C CA . PHE A 1 94 ? -15.308 -5.487 6.490 1.00 84.38 94 PHE A CA 1
ATOM 764 C C . PHE A 1 94 ? -16.693 -5.801 7.070 1.00 84.38 94 PHE A C 1
ATOM 766 O O . PHE A 1 94 ? -16.865 -5.761 8.289 1.00 84.38 94 PHE A O 1
ATOM 773 N N . ALA A 1 95 ? -17.664 -6.090 6.203 1.00 77.19 95 ALA A N 1
ATOM 774 C CA . ALA A 1 95 ? -18.998 -6.537 6.601 1.00 77.19 95 ALA A CA 1
ATOM 775 C C . ALA A 1 95 ? -19.087 -8.069 6.540 1.00 77.19 95 ALA A C 1
ATOM 777 O O . ALA A 1 95 ? -19.209 -8.728 7.572 1.00 77.19 95 ALA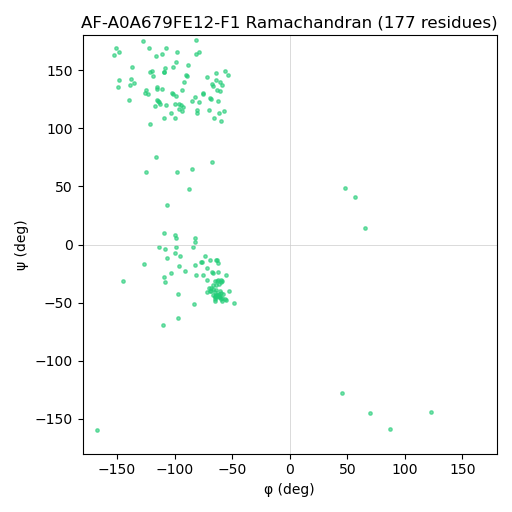 A O 1
ATOM 778 N N . SER A 1 96 ? -18.936 -8.633 5.343 1.00 75.75 96 SER A N 1
ATOM 779 C CA . SER A 1 96 ? -18.915 -10.072 5.088 1.00 75.75 96 SER A CA 1
ATOM 780 C C . SER A 1 96 ? -18.046 -10.380 3.859 1.00 75.75 96 SER A C 1
ATOM 782 O O . SER A 1 96 ? -17.644 -9.472 3.129 1.00 75.75 96 SER A O 1
ATOM 784 N N . TRP A 1 97 ? -17.745 -11.660 3.626 1.00 70.75 97 TRP A N 1
ATOM 785 C CA . TRP A 1 97 ? -17.079 -12.108 2.393 1.00 70.75 97 TRP A CA 1
ATOM 786 C C . TRP A 1 97 ? -18.024 -12.147 1.181 1.00 70.75 97 TRP A C 1
ATOM 788 O O . TRP A 1 97 ? -17.555 -12.245 0.051 1.00 70.75 97 TRP A O 1
ATOM 798 N N . GLU A 1 98 ? -19.334 -12.080 1.422 1.00 73.12 98 GLU A N 1
ATOM 799 C CA . GLU A 1 98 ? -20.395 -12.134 0.410 1.00 73.12 98 GLU A CA 1
ATOM 800 C C . GLU A 1 98 ? -20.769 -10.726 -0.092 1.00 73.12 98 GLU A C 1
ATOM 802 O O . GLU A 1 98 ? -21.213 -10.576 -1.227 1.00 73.12 98 GLU A O 1
ATOM 807 N N . ASP A 1 99 ? -20.492 -9.689 0.708 1.00 67.12 99 ASP A N 1
ATOM 808 C CA . ASP A 1 99 ? -20.768 -8.279 0.411 1.00 67.12 99 ASP A CA 1
ATOM 809 C C . ASP A 1 99 ? -19.526 -7.550 -0.127 1.00 67.12 99 ASP A C 1
ATOM 811 O O . ASP A 1 99 ? -19.004 -6.607 0.483 1.00 67.12 99 ASP A O 1
ATOM 815 N N . LEU A 1 100 ? -19.018 -7.988 -1.281 1.00 65.38 100 LEU A N 1
ATOM 816 C CA . LEU A 1 100 ? -18.013 -7.213 -2.010 1.00 65.38 100 LEU A CA 1
ATOM 817 C C . LEU A 1 100 ? -18.712 -6.070 -2.763 1.00 65.38 100 LEU A C 1
ATOM 819 O O . LEU A 1 100 ? -19.604 -6.336 -3.568 1.00 65.38 100 LEU A O 1
ATOM 823 N N . PRO A 1 101 ? -18.343 -4.801 -2.527 1.00 71.88 101 PRO A N 1
ATOM 824 C CA . PRO A 1 101 ? -19.001 -3.693 -3.192 1.00 71.88 101 PRO A CA 1
ATOM 825 C C . PRO A 1 101 ? -18.619 -3.645 -4.668 1.00 71.88 101 PRO A C 1
ATOM 827 O O . PRO A 1 101 ? -17.472 -3.885 -5.038 1.00 71.88 101 PRO A O 1
ATOM 830 N N . GLU A 1 102 ? -19.584 -3.258 -5.498 1.00 72.25 102 GLU A N 1
ATOM 831 C CA . GLU A 1 102 ? -19.379 -3.053 -6.936 1.00 72.25 102 GLU A CA 1
ATOM 832 C C . GLU A 1 102 ? -18.449 -1.865 -7.231 1.00 72.25 102 GLU A C 1
ATOM 834 O O . GLU A 1 102 ? -17.813 -1.809 -8.282 1.00 72.25 102 GLU A O 1
ATOM 839 N N . THR A 1 103 ? -18.354 -0.909 -6.299 1.00 79.94 103 THR A N 1
ATOM 840 C CA . THR A 1 103 ? -17.524 0.294 -6.425 1.00 79.94 103 THR A CA 1
ATOM 841 C C . THR A 1 103 ? -16.804 0.615 -5.123 1.00 79.94 103 THR A C 1
ATOM 843 O O . THR A 1 103 ? -17.398 0.538 -4.047 1.00 79.94 103 THR A O 1
ATOM 846 N N . TYR A 1 104 ? -15.560 1.077 -5.222 1.00 83.25 104 TYR A N 1
ATOM 847 C CA . TYR A 1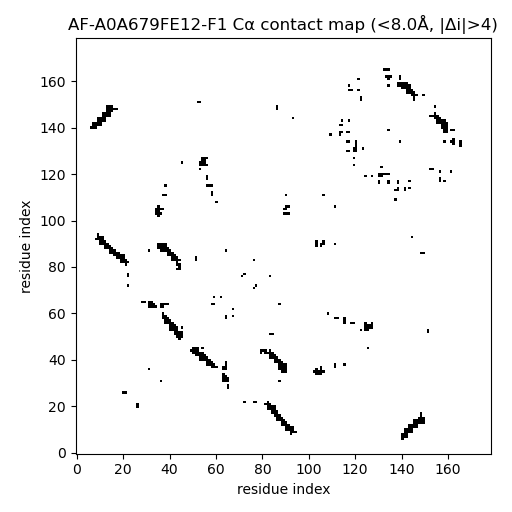 104 ? -14.768 1.497 -4.070 1.00 83.25 104 TYR A CA 1
ATOM 848 C C . TYR A 1 104 ? -14.853 3.011 -3.858 1.00 83.25 104 TYR A C 1
ATOM 850 O O . TYR A 1 104 ? -14.399 3.790 -4.694 1.00 83.25 104 TYR A O 1
ATOM 858 N N . SER A 1 105 ? -15.406 3.430 -2.721 1.00 86.56 105 SER A N 1
ATOM 859 C CA . SER A 1 105 ? -15.383 4.825 -2.269 1.00 86.56 105 SER A CA 1
ATOM 860 C C . SER A 1 105 ? -14.151 5.105 -1.413 1.00 86.56 105 SER A C 1
ATOM 862 O O . SER A 1 105 ? -13.755 4.252 -0.616 1.00 86.56 105 SER A O 1
ATOM 864 N N . ARG A 1 106 ? -13.602 6.320 -1.493 1.00 91.19 106 ARG A N 1
ATOM 865 C CA . ARG A 1 106 ? -12.495 6.751 -0.634 1.00 91.19 106 ARG A CA 1
ATOM 866 C C . ARG A 1 106 ? -12.899 6.752 0.859 1.00 91.19 106 ARG A C 1
ATOM 868 O O . ARG A 1 106 ? -13.866 7.426 1.218 1.00 91.19 106 ARG A O 1
ATOM 875 N N . PRO A 1 107 ? -12.183 6.032 1.741 1.00 91.62 107 PRO A N 1
ATOM 876 C CA . PRO A 1 107 ? -12.429 6.058 3.185 1.00 91.62 107 PRO A CA 1
ATOM 877 C C . PRO A 1 107 ? -11.775 7.266 3.882 1.00 91.62 107 PRO A C 1
ATOM 879 O O . PRO A 1 107 ? -11.036 8.035 3.275 1.00 91.62 107 PRO A O 1
ATOM 882 N N . ASP A 1 108 ? -12.029 7.407 5.187 1.00 92.19 108 ASP A N 1
ATOM 883 C CA . ASP A 1 108 ? -11.417 8.439 6.036 1.00 92.19 108 ASP A CA 1
ATOM 884 C C . ASP A 1 108 ? -9.878 8.330 6.086 1.00 92.19 108 ASP A C 1
ATOM 886 O O . ASP A 1 108 ? -9.318 7.238 6.219 1.00 92.19 108 ASP A O 1
ATOM 890 N N . GLU A 1 109 ? -9.188 9.472 6.048 1.00 92.81 109 GLU A N 1
ATOM 891 C CA . GLU A 1 109 ? -7.721 9.551 6.036 1.00 92.81 109 GLU A CA 1
ATOM 892 C C . GLU A 1 109 ? -7.049 8.907 7.255 1.00 92.81 109 GLU A C 1
ATOM 894 O O . GLU A 1 109 ? -5.945 8.357 7.140 1.00 92.81 109 GLU A O 1
ATOM 899 N N . ASN A 1 110 ? -7.684 8.939 8.430 1.00 93.12 110 ASN A N 1
ATOM 900 C CA . ASN A 1 110 ? -7.148 8.292 9.627 1.00 93.12 110 ASN A CA 1
ATOM 901 C C . ASN A 1 110 ? -7.166 6.777 9.474 1.00 93.12 110 ASN A C 1
ATOM 903 O O . ASN A 1 110 ? -6.189 6.123 9.842 1.00 93.12 110 ASN A O 1
ATOM 907 N N . LEU A 1 111 ? -8.235 6.233 8.883 1.00 94.00 111 LEU A N 1
ATOM 908 C CA . LEU A 1 111 ? -8.335 4.807 8.595 1.00 94.00 111 LEU A CA 1
ATOM 909 C C . LEU A 1 111 ? -7.275 4.386 7.572 1.00 94.00 111 LEU A C 1
ATOM 911 O O . LEU A 1 111 ? -6.554 3.422 7.819 1.00 94.00 111 LEU A O 1
ATOM 915 N N . ILE A 1 112 ? -7.120 5.134 6.475 1.00 95.31 112 ILE A N 1
ATOM 916 C CA . ILE A 1 112 ? -6.080 4.867 5.463 1.00 95.31 112 ILE A CA 1
ATOM 917 C C . ILE A 1 112 ? -4.697 4.852 6.120 1.00 95.31 112 ILE A C 1
ATOM 919 O O . ILE A 1 112 ? -3.910 3.929 5.916 1.00 95.31 112 ILE A O 1
ATOM 923 N N . SER A 1 113 ? -4.413 5.857 6.949 1.00 95.44 113 SER A N 1
ATOM 924 C CA . SER A 1 113 ? -3.121 5.998 7.621 1.00 95.44 113 SER A CA 1
ATOM 925 C C . SER A 1 113 ? -2.858 4.895 8.647 1.00 95.44 113 SER A C 1
ATOM 927 O O . SER A 1 113 ? -1.709 4.509 8.834 1.00 95.44 113 SER A O 1
ATOM 929 N N . ALA A 1 114 ? -3.891 4.413 9.340 1.00 95.31 114 ALA A N 1
ATOM 930 C CA . ALA A 1 114 ? -3.756 3.312 10.289 1.00 95.31 114 ALA A CA 1
ATOM 931 C C . ALA A 1 114 ? -3.522 1.975 9.567 1.00 95.31 114 ALA A C 1
ATOM 933 O O . ALA A 1 114 ? -2.653 1.197 9.953 1.00 95.31 114 ALA A O 1
ATOM 934 N N . VAL A 1 115 ? -4.231 1.731 8.462 1.00 96.69 115 VAL A N 1
ATOM 935 C CA . VAL A 1 115 ? -4.035 0.529 7.638 1.00 96.69 115 VAL A CA 1
ATOM 936 C C . VAL A 1 115 ? -2.640 0.510 7.007 1.00 96.69 115 VAL A C 1
ATOM 938 O O . VAL A 1 115 ? -1.970 -0.518 7.067 1.00 96.69 115 VAL A O 1
ATOM 941 N N . GLU A 1 116 ? -2.168 1.631 6.451 1.00 97.12 116 GLU A N 1
ATOM 942 C CA . GLU A 1 116 ? -0.800 1.756 5.921 1.00 97.12 116 GLU A CA 1
ATOM 943 C C . GLU A 1 116 ? 0.246 1.408 6.990 1.00 97.12 116 GLU A C 1
ATOM 945 O O . GLU A 1 116 ? 1.160 0.623 6.741 1.00 97.12 116 GLU A O 1
ATOM 950 N N . GLU A 1 117 ? 0.097 1.968 8.190 1.00 95.88 117 GLU A N 1
ATOM 951 C CA . GLU A 1 117 ? 0.997 1.727 9.315 1.00 95.88 117 GLU A CA 1
ATOM 952 C C . GLU A 1 117 ? 1.037 0.240 9.711 1.00 95.88 117 GLU A C 1
ATOM 954 O O . GLU A 1 117 ? 2.125 -0.330 9.822 1.00 95.88 117 GLU A O 1
ATOM 959 N N . ILE A 1 118 ? -0.124 -0.414 9.837 1.00 96.00 118 ILE A N 1
ATOM 960 C CA . ILE A 1 118 ? -0.228 -1.854 10.135 1.00 96.00 118 ILE A CA 1
ATOM 961 C C . ILE A 1 118 ? 0.450 -2.695 9.051 1.00 96.00 118 ILE A C 1
ATOM 963 O O . ILE A 1 118 ? 1.208 -3.616 9.361 1.00 96.00 118 ILE A O 1
ATOM 967 N N . LEU A 1 119 ? 0.203 -2.379 7.777 1.00 96.88 119 LEU A N 1
ATOM 968 C CA . LEU A 1 119 ? 0.790 -3.103 6.651 1.00 96.88 119 LEU A CA 1
ATOM 969 C C . LEU A 1 119 ? 2.315 -2.961 6.619 1.00 96.88 119 LEU A C 1
ATOM 971 O O . LEU A 1 119 ? 3.009 -3.956 6.405 1.00 96.88 119 LEU A O 1
ATOM 975 N N . ILE A 1 120 ? 2.850 -1.761 6.848 1.00 96.62 120 ILE A N 1
ATOM 976 C CA . ILE A 1 120 ? 4.301 -1.541 6.891 1.00 96.62 120 ILE A CA 1
ATOM 977 C C . ILE A 1 120 ? 4.921 -2.285 8.074 1.00 96.62 120 ILE A C 1
ATOM 979 O O . ILE A 1 120 ? 5.933 -2.964 7.894 1.00 96.62 120 ILE A O 1
ATOM 983 N N . TYR A 1 121 ? 4.315 -2.198 9.259 1.00 94.75 121 TYR A N 1
ATOM 984 C CA . TYR A 1 121 ? 4.823 -2.869 10.452 1.00 94.75 121 TYR A CA 1
ATOM 985 C C . TYR A 1 121 ? 4.844 -4.393 10.285 1.00 94.75 121 TYR A C 1
ATOM 987 O O . TYR A 1 121 ? 5.826 -5.047 10.624 1.00 94.75 121 TYR A O 1
ATOM 995 N N . ALA A 1 122 ? 3.788 -4.977 9.723 1.00 94.12 122 ALA A N 1
ATOM 996 C CA . ALA A 1 122 ? 3.688 -6.425 9.572 1.00 94.12 122 ALA A CA 1
ATOM 997 C C . ALA A 1 122 ? 4.694 -6.999 8.562 1.00 94.12 122 ALA A C 1
ATOM 999 O O . ALA A 1 122 ? 5.224 -8.089 8.768 1.00 94.12 122 ALA A O 1
ATOM 1000 N N . HIS A 1 123 ? 4.949 -6.281 7.464 1.00 94.00 123 HIS A N 1
ATOM 1001 C CA . HIS A 1 123 ? 5.718 -6.811 6.329 1.00 94.00 123 HIS A CA 1
ATOM 1002 C C . HIS A 1 123 ? 7.129 -6.244 6.208 1.00 94.00 123 HIS A C 1
ATOM 1004 O O . HIS A 1 123 ? 7.923 -6.756 5.424 1.00 94.00 123 HIS A O 1
ATOM 1010 N N . GLN A 1 124 ? 7.442 -5.187 6.958 1.00 93.19 124 GLN A N 1
ATOM 1011 C CA . GLN A 1 124 ? 8.766 -4.574 7.023 1.00 93.19 124 GLN A CA 1
ATOM 1012 C C . GLN A 1 124 ? 9.416 -4.297 5.647 1.00 93.19 124 GLN A C 1
ATOM 1014 O O . GLN A 1 124 ? 10.599 -4.624 5.484 1.00 93.19 124 GLN A O 1
ATOM 1019 N N . PRO A 1 125 ? 8.726 -3.672 4.662 1.00 94.88 125 PRO A N 1
ATOM 1020 C CA . PRO A 1 125 ? 9.287 -3.512 3.319 1.00 94.88 125 PRO A CA 1
ATOM 1021 C C . PRO A 1 125 ? 10.640 -2.790 3.337 1.00 94.88 125 PRO A C 1
ATOM 1023 O O . PRO A 1 125 ? 10.921 -1.965 4.220 1.00 94.88 125 PRO A O 1
ATOM 1026 N N . ALA A 1 126 ? 11.495 -3.121 2.370 1.00 92.56 126 ALA A N 1
ATOM 1027 C CA . ALA A 1 126 ? 12.900 -2.719 2.379 1.00 92.56 126 ALA A CA 1
ATOM 1028 C C . ALA A 1 126 ? 13.097 -1.193 2.398 1.00 92.56 126 ALA A C 1
ATOM 1030 O O . ALA A 1 126 ? 13.943 -0.691 3.137 1.00 92.56 126 ALA A O 1
ATOM 1031 N N . TYR A 1 127 ? 12.299 -0.452 1.625 1.00 94.50 127 TYR A N 1
ATOM 1032 C CA . TYR A 1 127 ? 12.467 0.989 1.412 1.00 94.50 127 TYR A CA 1
ATOM 1033 C C . TYR A 1 127 ? 11.539 1.860 2.263 1.00 94.50 127 TYR A C 1
ATOM 1035 O O . TYR A 1 127 ? 11.705 3.083 2.303 1.00 94.50 127 TYR A O 1
ATOM 1043 N N . ASN A 1 128 ? 10.590 1.269 2.992 1.00 95.38 128 ASN A N 1
ATOM 1044 C CA . ASN A 1 128 ? 9.882 2.006 4.033 1.00 95.38 128 ASN A CA 1
ATOM 1045 C C . ASN A 1 128 ? 10.862 2.367 5.163 1.00 95.38 128 ASN A C 1
ATOM 1047 O O . ASN A 1 128 ? 11.670 1.547 5.591 1.00 95.38 128 ASN A O 1
ATOM 1051 N N . LYS A 1 129 ? 10.793 3.609 5.653 1.00 90.25 129 LYS A N 1
ATOM 1052 C CA . LYS A 1 129 ? 11.613 4.087 6.787 1.00 90.25 129 LYS A CA 1
ATOM 1053 C C . LYS A 1 129 ? 10.798 4.298 8.063 1.00 90.25 129 LYS A C 1
ATOM 1055 O O . LYS A 1 129 ? 11.315 4.133 9.160 1.00 90.25 129 LYS A O 1
ATOM 1060 N N . ILE A 1 130 ? 9.534 4.680 7.906 1.00 87.50 130 ILE A N 1
ATOM 1061 C CA . ILE A 1 130 ? 8.604 5.011 8.991 1.00 87.50 130 ILE A CA 1
ATOM 1062 C C . ILE A 1 130 ? 7.708 3.791 9.263 1.00 87.50 130 ILE A C 1
ATOM 1064 O O . ILE A 1 130 ? 7.562 2.948 8.382 1.00 87.50 130 ILE A O 1
ATOM 1068 N N . HIS A 1 131 ? 7.139 3.688 10.472 1.00 85.88 131 HIS A N 1
ATOM 1069 C CA . HIS A 1 131 ? 6.213 2.625 10.913 1.00 85.88 131 HIS A CA 1
ATOM 1070 C C . HIS A 1 131 ? 6.806 1.204 10.995 1.00 85.88 131 HIS A C 1
ATOM 1072 O O . HIS A 1 131 ? 6.076 0.230 11.131 1.00 85.88 131 HIS A O 1
ATOM 1078 N N . LYS A 1 132 ? 8.137 1.062 10.955 1.00 85.12 132 LYS A N 1
ATOM 1079 C CA . LYS A 1 132 ? 8.807 -0.246 11.070 1.00 85.12 132 LYS A CA 1
ATOM 1080 C C . LYS A 1 132 ? 8.970 -0.739 12.508 1.00 85.12 132 LYS A C 1
ATOM 1082 O O . LYS A 1 132 ? 9.065 -1.938 12.728 1.00 85.12 132 LYS A O 1
ATOM 1087 N N . SER A 1 133 ? 9.018 0.158 13.487 1.00 79.19 133 SER A N 1
ATOM 1088 C CA . SER A 1 133 ? 9.368 -0.194 14.871 1.00 79.19 133 SER A CA 1
ATOM 1089 C C . SER A 1 133 ? 8.201 -0.136 15.847 1.00 79.19 133 SER A C 1
ATOM 1091 O O . SER A 1 133 ? 8.212 -0.854 16.843 1.00 79.19 133 SER A O 1
ATOM 1093 N N . ILE A 1 134 ? 7.198 0.701 15.587 1.00 80.62 134 ILE A N 1
ATOM 1094 C CA . ILE A 1 134 ? 6.082 0.895 16.505 1.00 80.62 134 ILE A CA 1
ATOM 1095 C C . ILE A 1 134 ? 4.795 1.219 15.755 1.00 80.62 134 ILE A C 1
ATOM 1097 O O . ILE A 1 134 ? 4.821 1.960 14.773 1.00 80.62 134 ILE A O 1
ATOM 1101 N N . LEU A 1 135 ? 3.694 0.662 16.259 1.00 85.75 135 LEU A N 1
ATOM 1102 C CA . LEU A 1 135 ? 2.335 1.043 15.900 1.00 85.75 135 LEU A CA 1
ATOM 1103 C C . LEU A 1 135 ? 1.825 2.119 16.861 1.00 85.75 135 LEU A C 1
ATOM 1105 O O . LEU A 1 135 ? 2.035 2.042 18.072 1.00 85.75 135 LEU A O 1
ATOM 1109 N N . SER A 1 136 ? 1.120 3.103 16.329 1.00 87.38 136 SER A N 1
ATOM 1110 C CA . SER A 1 136 ? 0.415 4.122 17.095 1.00 87.38 136 SER A CA 1
ATOM 1111 C C . SER A 1 136 ? -0.945 3.628 17.610 1.00 87.38 136 SER A C 1
ATOM 1113 O O . SER A 1 136 ? -1.499 2.640 17.125 1.00 87.38 136 SER A O 1
ATOM 1115 N N . GLU A 1 137 ? -1.524 4.339 18.584 1.00 85.81 137 GLU A N 1
ATOM 1116 C CA . GLU A 1 137 ? -2.810 3.964 19.204 1.00 85.81 137 GLU A CA 1
ATOM 1117 C C . GLU A 1 137 ? -3.972 3.869 18.195 1.00 85.81 137 GLU A C 1
ATOM 1119 O O . GLU A 1 137 ? -4.836 3.009 18.343 1.00 85.81 137 GLU A O 1
ATOM 1124 N N . LYS A 1 138 ? -3.980 4.672 17.117 1.00 88.62 138 LYS A N 1
ATOM 1125 C CA . LYS A 1 138 ? -5.023 4.590 16.064 1.00 88.62 138 LYS A CA 1
ATOM 1126 C C . LYS A 1 138 ? -5.046 3.238 15.341 1.00 88.62 138 LYS A C 1
ATOM 1128 O O . LYS A 1 138 ? -6.071 2.860 14.784 1.00 88.62 138 LYS A O 1
ATOM 1133 N N . SER A 1 139 ? -3.925 2.523 15.351 1.00 90.00 139 SER A N 1
ATOM 1134 C CA . SER A 1 139 ? -3.740 1.244 14.665 1.00 90.00 139 SER A CA 1
ATOM 1135 C C . SER A 1 139 ? -3.995 0.051 15.588 1.00 90.00 139 SER A C 1
ATOM 1137 O O . SER A 1 139 ? -4.089 -1.082 15.126 1.00 90.00 139 SER A O 1
ATOM 1139 N N . ARG A 1 140 ? -4.140 0.295 16.896 1.00 88.38 140 ARG A N 1
ATOM 1140 C CA . ARG A 1 140 ? -4.215 -0.742 17.928 1.00 88.38 140 ARG A CA 1
ATOM 1141 C C . ARG A 1 140 ? -5.431 -1.652 17.792 1.00 88.38 140 ARG A C 1
ATOM 1143 O O . ARG A 1 140 ? -5.287 -2.852 17.939 1.00 88.38 140 ARG A O 1
ATOM 1150 N N . ASN A 1 141 ? -6.614 -1.109 17.520 1.00 91.00 141 ASN A N 1
ATOM 1151 C CA . ASN A 1 141 ? -7.862 -1.887 17.511 1.00 91.00 141 ASN A CA 1
ATOM 1152 C C . ASN A 1 141 ? -8.377 -2.134 16.088 1.00 91.00 141 ASN A C 1
ATOM 1154 O O . ASN A 1 141 ? -9.584 -2.133 15.852 1.00 91.00 141 ASN A O 1
ATOM 1158 N N . ILE A 1 142 ? -7.469 -2.299 15.126 1.00 94.44 142 ILE A N 1
ATOM 1159 C CA . ILE A 1 142 ? -7.811 -2.580 13.732 1.00 94.44 142 ILE A CA 1
ATOM 1160 C C . ILE A 1 142 ? -7.295 -3.962 13.355 1.00 94.44 142 ILE A C 1
ATOM 1162 O O . ILE A 1 142 ? -6.130 -4.294 13.583 1.00 94.44 142 ILE A O 1
ATOM 1166 N N . ARG A 1 143 ? -8.158 -4.741 12.705 1.00 95.25 143 ARG A N 1
ATOM 1167 C CA . ARG A 1 143 ? -7.791 -5.999 12.060 1.00 95.25 143 ARG A CA 1
ATOM 1168 C C . ARG A 1 143 ? -7.954 -5.871 10.553 1.00 95.25 143 ARG A C 1
ATOM 1170 O O . ARG A 1 143 ? -9.039 -5.559 10.068 1.00 95.25 143 ARG A O 1
ATOM 1177 N N . VAL A 1 144 ? -6.870 -6.110 9.827 1.00 96.00 144 VAL A N 1
ATOM 1178 C CA . VAL A 1 144 ? -6.792 -6.013 8.369 1.00 96.00 144 VAL A CA 1
ATOM 1179 C C . VAL A 1 144 ? -6.923 -7.400 7.750 1.00 96.00 144 VAL A C 1
ATOM 1181 O O . VAL A 1 144 ? -6.162 -8.305 8.087 1.00 96.00 144 VAL A O 1
ATOM 1184 N N . PHE A 1 145 ? -7.845 -7.536 6.802 1.00 95.31 145 PHE A N 1
ATOM 1185 C CA . PHE A 1 145 ? -8.017 -8.706 5.947 1.00 95.31 145 PHE A CA 1
ATOM 1186 C C . PHE A 1 145 ? -7.590 -8.348 4.522 1.00 95.31 145 PHE A C 1
ATOM 1188 O O . PHE A 1 145 ? -8.269 -7.587 3.832 1.00 95.31 145 PHE A O 1
ATOM 1195 N N . ASN A 1 146 ? -6.451 -8.883 4.083 1.00 95.69 146 ASN A N 1
ATOM 1196 C CA . ASN A 1 146 ? -5.946 -8.688 2.728 1.00 95.69 146 ASN A CA 1
ATOM 1197 C C . ASN A 1 146 ? -6.587 -9.709 1.779 1.00 95.69 146 ASN A C 1
ATOM 1199 O O . ASN A 1 146 ? -6.447 -10.921 1.962 1.00 95.69 146 ASN A O 1
ATOM 1203 N N . SER A 1 147 ? -7.239 -9.221 0.727 1.00 93.12 147 SER A N 1
ATOM 1204 C CA . SER A 1 147 ? -7.897 -10.038 -0.301 1.00 93.12 147 SER A CA 1
ATOM 1205 C C . SER A 1 147 ? -7.440 -9.653 -1.712 1.00 93.12 147 SER A C 1
ATOM 1207 O O . SER A 1 147 ? -6.651 -8.724 -1.887 1.00 93.12 147 SER A O 1
ATOM 1209 N N . GLY A 1 148 ? -7.898 -10.390 -2.725 1.00 93.00 148 GLY A N 1
ATOM 1210 C CA . GLY A 1 148 ? -7.486 -10.164 -4.111 1.00 93.00 148 GLY A CA 1
ATOM 1211 C C . GLY A 1 148 ? -6.024 -10.548 -4.361 1.00 93.00 148 GLY A C 1
ATOM 1212 O O . GLY A 1 148 ? -5.497 -11.511 -3.793 1.00 93.00 148 GLY A O 1
ATOM 1213 N N . LYS A 1 149 ? -5.352 -9.792 -5.226 1.00 93.69 149 LYS A N 1
ATOM 1214 C CA . LYS A 1 149 ? -3.976 -10.028 -5.683 1.00 93.69 149 LYS A CA 1
ATOM 1215 C C . LYS A 1 149 ? -2.951 -9.438 -4.714 1.00 93.69 149 LYS A C 1
ATOM 1217 O O . LYS A 1 149 ? -2.186 -8.545 -5.047 1.00 93.69 149 LYS A O 1
ATOM 1222 N N . ARG A 1 150 ? -2.911 -9.976 -3.496 1.00 89.88 150 ARG A N 1
ATOM 1223 C CA . ARG A 1 150 ? -2.074 -9.483 -2.384 1.00 89.88 150 ARG A CA 1
ATO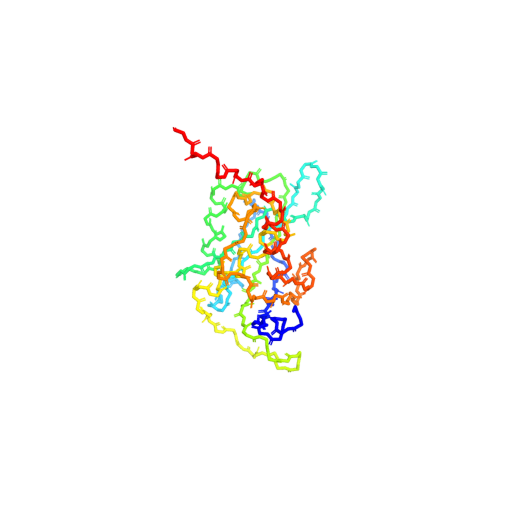M 1224 C C . ARG A 1 150 ? -0.611 -9.949 -2.387 1.00 89.88 150 ARG A C 1
ATOM 1226 O O . ARG A 1 150 ? 0.093 -9.706 -1.412 1.00 89.88 150 ARG A O 1
ATOM 1233 N N . THR A 1 151 ? -0.161 -10.661 -3.426 1.00 89.00 151 THR A N 1
ATOM 1234 C CA . THR A 1 151 ? 1.181 -11.279 -3.498 1.00 89.00 151 THR A CA 1
ATOM 1235 C C . THR A 1 151 ? 1.554 -12.009 -2.187 1.00 89.00 151 THR A C 1
ATOM 1237 O O . THR A 1 151 ? 0.775 -12.832 -1.703 1.00 89.00 151 THR A O 1
ATOM 1240 N N . ALA A 1 152 ? 2.713 -11.711 -1.598 1.00 87.31 152 ALA A N 1
ATOM 1241 C CA . ALA A 1 152 ? 3.228 -12.277 -0.356 1.00 87.31 152 ALA A CA 1
ATOM 1242 C C . ALA A 1 152 ? 2.684 -11.628 0.936 1.00 87.31 152 ALA A C 1
ATOM 1244 O O . ALA A 1 152 ? 3.116 -12.020 2.019 1.00 87.31 152 ALA A O 1
ATOM 1245 N N . LEU A 1 153 ? 1.772 -10.648 0.869 1.00 94.44 153 LEU A N 1
ATOM 1246 C CA . LEU A 1 153 ? 1.223 -10.028 2.083 1.00 94.44 153 LEU A CA 1
ATOM 1247 C C . LEU A 1 153 ? 0.430 -11.050 2.906 1.00 94.44 153 LEU A C 1
ATOM 1249 O O . LEU A 1 153 ? -0.306 -11.856 2.335 1.00 94.44 153 LEU A O 1
ATOM 1253 N N . TYR A 1 154 ? 0.519 -11.003 4.235 1.00 94.94 154 TYR A N 1
ATOM 1254 C CA . TYR A 1 154 ? -0.256 -11.876 5.115 1.00 94.94 154 TYR A CA 1
ATOM 1255 C C . TYR A 1 154 ? -1.765 -11.686 4.888 1.00 94.94 154 TYR A C 1
ATOM 1257 O O . TYR A 1 154 ? -2.223 -10.548 4.755 1.00 94.94 154 TYR A O 1
ATOM 1265 N N . PRO A 1 155 ? -2.559 -12.772 4.844 1.00 94.50 155 PRO A N 1
ATOM 1266 C CA . PRO A 1 155 ? -3.999 -12.681 4.595 1.00 94.50 155 PRO A CA 1
ATOM 1267 C C . PRO A 1 155 ? -4.756 -11.949 5.709 1.00 94.50 155 PRO A C 1
ATOM 1269 O O . PRO A 1 155 ? -5.743 -11.277 5.429 1.00 94.50 155 PRO A O 1
ATOM 1272 N N . GLU A 1 156 ? -4.291 -12.048 6.953 1.00 94.88 156 GLU A N 1
ATOM 1273 C CA . GLU A 1 156 ? -4.904 -11.419 8.122 1.00 94.88 156 GLU A CA 1
ATOM 1274 C C . GLU A 1 156 ? -3.823 -10.838 9.030 1.00 94.88 156 GLU A C 1
ATOM 1276 O O . GLU A 1 156 ? -2.790 -11.470 9.262 1.00 94.88 156 GLU A O 1
ATOM 1281 N N . ILE A 1 157 ? -4.063 -9.626 9.532 1.00 94.38 157 ILE A N 1
ATOM 1282 C CA . ILE A 1 157 ? -3.153 -8.905 10.418 1.00 94.38 157 ILE A CA 1
ATOM 1283 C C . ILE A 1 157 ? -3.953 -8.212 11.520 1.00 94.38 157 ILE A C 1
ATOM 1285 O O . ILE A 1 157 ? -4.821 -7.392 11.231 1.00 94.38 157 ILE A O 1
ATOM 1289 N N . SER A 1 158 ? -3.625 -8.485 12.784 1.00 91.69 158 SER A N 1
ATOM 1290 C CA . SER A 1 158 ? -4.188 -7.768 13.936 1.00 91.69 158 SER A CA 1
ATOM 1291 C C . SER A 1 158 ? -3.211 -6.700 14.423 1.00 91.69 158 SER A C 1
ATOM 1293 O O . SER A 1 158 ? -2.083 -7.002 14.825 1.00 91.69 158 SER A O 1
ATOM 1295 N N . GLY A 1 159 ? -3.661 -5.445 14.416 1.00 87.19 159 GLY A N 1
ATOM 1296 C CA . GLY A 1 159 ? -2.937 -4.332 15.020 1.00 87.19 159 GLY A CA 1
ATOM 1297 C C . GLY A 1 159 ? -2.783 -4.495 16.532 1.00 87.19 159 GLY A C 1
ATOM 1298 O O . GLY A 1 159 ? -1.747 -4.120 17.076 1.00 87.19 159 GLY A O 1
ATOM 1299 N N . PHE A 1 160 ? -3.744 -5.135 17.204 1.00 85.81 160 PHE A N 1
ATOM 1300 C CA . PHE A 1 160 ? -3.715 -5.347 18.652 1.00 85.81 160 PHE A CA 1
ATOM 1301 C C . PHE A 1 160 ? -2.558 -6.253 19.060 1.00 85.81 160 PHE A C 1
ATOM 1303 O O . PHE A 1 160 ? -1.777 -5.902 19.947 1.00 85.81 160 PHE A O 1
ATOM 1310 N N . MET A 1 161 ? -2.415 -7.389 18.372 1.00 80.06 161 MET A N 1
ATOM 1311 C CA . MET A 1 161 ? -1.345 -8.353 18.636 1.00 80.06 161 MET A CA 1
ATOM 1312 C C . MET A 1 161 ? 0.030 -7.700 18.478 1.00 80.06 161 MET A C 1
ATOM 1314 O O . MET A 1 161 ? 0.883 -7.816 19.356 1.00 80.06 161 MET A O 1
ATOM 1318 N N . PHE A 1 162 ? 0.225 -6.942 17.398 1.00 80.62 162 PHE A N 1
ATOM 1319 C CA . PHE A 1 162 ? 1.487 -6.255 17.143 1.00 80.62 162 PHE A CA 1
ATOM 1320 C C . PHE A 1 162 ? 1.755 -5.088 18.095 1.00 80.62 162 PHE A C 1
ATOM 1322 O O . PHE A 1 162 ? 2.891 -4.905 18.535 1.00 80.62 162 PHE A O 1
ATOM 1329 N N . TYR A 1 163 ? 0.723 -4.335 18.477 1.00 76.81 163 TYR A N 1
ATOM 1330 C CA . TYR A 1 163 ? 0.849 -3.264 19.462 1.00 76.81 163 TYR A CA 1
ATOM 1331 C C . TYR A 1 163 ? 1.310 -3.806 20.824 1.00 76.81 163 TYR A C 1
ATOM 1333 O O . TYR A 1 163 ? 2.230 -3.259 21.436 1.00 76.81 163 TYR A O 1
ATOM 1341 N N . GLN A 1 164 ? 0.734 -4.926 21.276 1.00 72.69 164 GLN A N 1
ATOM 1342 C CA . GLN A 1 164 ? 1.132 -5.575 22.528 1.00 72.69 164 GLN A CA 1
ATOM 1343 C C . GLN A 1 164 ? 2.572 -6.091 22.498 1.00 72.69 164 GLN A C 1
ATOM 1345 O O . GLN A 1 164 ? 3.322 -5.849 23.445 1.00 72.69 164 GLN A O 1
ATOM 1350 N N . SER A 1 165 ? 2.985 -6.756 21.414 1.00 66.88 165 SER A N 1
ATOM 1351 C CA . SER A 1 165 ? 4.372 -7.213 21.258 1.00 66.88 165 SER A CA 1
ATOM 1352 C C . SER A 1 165 ? 5.364 -6.045 21.264 1.00 66.88 165 SER A C 1
ATOM 1354 O O . SER A 1 165 ? 6.411 -6.126 21.906 1.00 66.88 165 SER A O 1
ATOM 1356 N N . GLY A 1 166 ? 5.011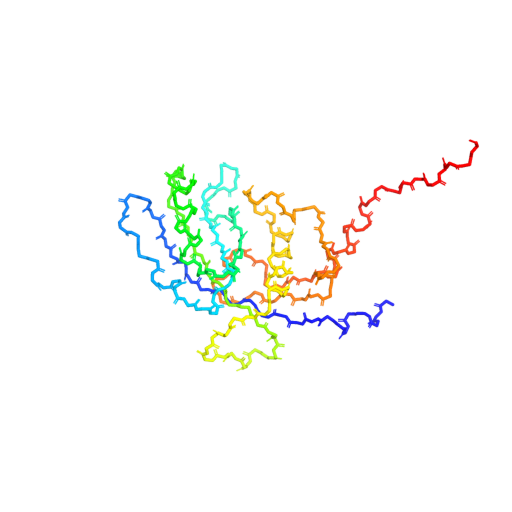 -4.926 20.622 1.00 64.81 166 GLY A N 1
ATOM 1357 C CA . GLY A 1 166 ? 5.815 -3.703 20.638 1.00 64.81 166 GLY A CA 1
ATOM 1358 C C . GLY A 1 166 ? 5.991 -3.118 22.043 1.00 64.81 166 GLY A C 1
ATOM 1359 O O . GLY A 1 166 ? 7.103 -2.744 22.416 1.00 64.81 166 GLY A O 1
ATOM 1360 N N . LEU A 1 167 ? 4.934 -3.090 22.861 1.00 60.81 167 LEU A N 1
ATOM 1361 C CA . LEU A 1 167 ? 5.014 -2.621 24.250 1.00 60.81 167 LEU A CA 1
ATOM 1362 C C . LEU A 1 167 ? 5.891 -3.515 25.135 1.00 60.81 167 LEU A C 1
ATOM 1364 O O . LEU A 1 167 ? 6.667 -2.992 25.929 1.00 60.81 167 LEU A O 1
ATOM 1368 N N . GLN A 1 168 ? 5.808 -4.839 24.979 1.00 58.44 168 GLN A N 1
ATOM 1369 C CA . GLN A 1 168 ? 6.625 -5.789 25.749 1.00 58.44 168 GLN A CA 1
ATOM 1370 C C . GLN A 1 168 ? 8.120 -5.711 25.411 1.00 58.44 168 GLN A C 1
ATOM 1372 O O . GLN A 1 168 ? 8.956 -6.075 26.232 1.00 58.44 168 GLN A O 1
ATOM 1377 N N . SER A 1 169 ? 8.462 -5.220 24.219 1.00 58.50 169 SER A N 1
ATOM 1378 C CA . SER A 1 169 ? 9.850 -5.032 23.780 1.00 58.50 169 SER A CA 1
ATOM 1379 C C . SER A 1 169 ? 10.492 -3.714 24.241 1.00 58.50 169 SER A C 1
ATOM 1381 O O . SER A 1 169 ? 11.667 -3.476 23.956 1.00 58.50 169 SER A O 1
ATOM 1383 N N . ARG A 1 170 ? 9.757 -2.844 24.954 1.00 55.66 170 ARG A N 1
ATOM 1384 C CA . ARG A 1 170 ? 10.318 -1.603 25.506 1.00 55.66 170 ARG A CA 1
ATOM 1385 C C . ARG A 1 170 ? 11.192 -1.916 26.729 1.00 55.66 170 ARG A C 1
ATOM 1387 O O . ARG A 1 170 ? 10.706 -2.579 27.644 1.00 55.66 170 ARG A O 1
ATOM 1394 N N . PRO A 1 171 ? 12.440 -1.414 26.803 1.00 52.03 171 PRO A N 1
ATOM 1395 C CA . PRO A 1 171 ? 13.171 -1.439 28.060 1.00 52.03 171 PRO A CA 1
ATOM 1396 C C . PRO A 1 171 ? 12.386 -0.620 29.088 1.00 52.03 171 PRO A C 1
ATOM 1398 O O . PRO A 1 171 ? 11.938 0.489 28.786 1.00 52.03 171 PRO A O 1
ATOM 1401 N N . LEU A 1 172 ? 12.194 -1.183 30.282 1.00 48.75 172 LEU A N 1
ATOM 1402 C CA . LEU A 1 172 ? 11.673 -0.445 31.427 1.00 48.75 172 LEU A CA 1
ATOM 1403 C C . LEU A 1 172 ? 12.659 0.697 3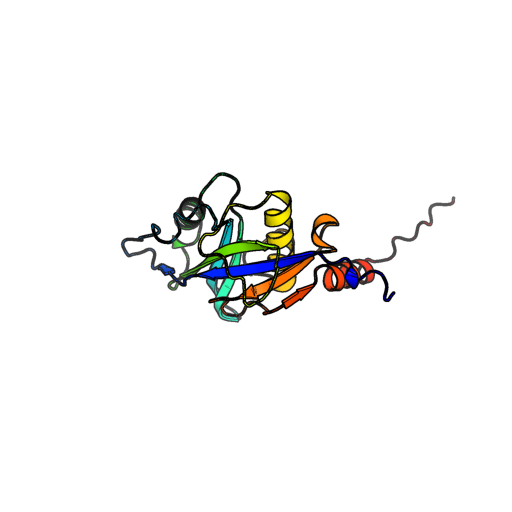1.689 1.00 48.75 172 LEU A C 1
ATOM 1405 O O . LEU A 1 172 ? 13.788 0.461 32.116 1.00 48.75 172 LEU A O 1
ATOM 1409 N N . LEU A 1 173 ? 12.274 1.928 31.356 1.00 46.31 173 LEU A N 1
ATOM 1410 C CA . LEU A 1 173 ? 12.950 3.093 31.904 1.00 46.31 173 LEU A CA 1
ATOM 1411 C C . LEU A 1 173 ? 12.650 3.053 33.401 1.00 46.31 173 LEU A C 1
ATOM 1413 O O . LEU A 1 173 ? 11.497 3.216 33.795 1.00 46.31 173 LEU A O 1
ATOM 1417 N N . ASN A 1 174 ? 13.660 2.734 34.209 1.00 44.22 174 ASN A N 1
ATOM 1418 C CA . ASN A 1 174 ? 13.559 2.864 35.653 1.00 44.22 174 ASN A CA 1
ATOM 1419 C C . ASN A 1 174 ? 13.307 4.344 35.963 1.00 44.22 174 ASN A C 1
ATOM 1421 O O . ASN A 1 174 ? 14.182 5.181 35.734 1.00 44.22 174 ASN A O 1
ATOM 1425 N N . ASP A 1 175 ? 12.114 4.640 36.473 1.00 48.59 175 ASP A N 1
ATOM 1426 C CA . ASP A 1 175 ? 11.825 5.835 37.266 1.00 48.59 175 ASP A CA 1
ATOM 1427 C C . ASP A 1 175 ? 12.583 5.711 38.599 1.00 48.59 175 ASP A C 1
ATOM 1429 O O . ASP A 1 175 ? 12.001 5.471 39.648 1.00 48.59 175 ASP A O 1
ATOM 1433 N N . ASP A 1 176 ? 13.908 5.834 38.548 1.00 50.91 176 ASP A N 1
ATOM 1434 C CA . ASP A 1 176 ? 14.741 6.062 39.726 1.00 50.91 176 ASP A CA 1
ATOM 1435 C C . ASP A 1 176 ? 15.410 7.428 39.560 1.00 50.91 176 ASP A C 1
ATOM 1437 O O . ASP A 1 176 ? 16.589 7.558 39.229 1.00 50.91 176 ASP A O 1
ATOM 1441 N N . SER A 1 177 ? 14.615 8.473 39.776 1.00 44.44 177 SER A N 1
ATOM 1442 C CA . SER A 1 177 ? 15.122 9.777 40.195 1.00 44.44 177 SER A CA 1
ATOM 1443 C C . SER A 1 177 ? 14.412 10.210 41.477 1.00 44.44 177 SER A C 1
ATOM 1445 O O . SER A 1 177 ? 13.706 11.215 41.509 1.00 44.44 177 SER A O 1
ATOM 1447 N N . GLU A 1 178 ? 14.601 9.428 42.537 1.00 42.56 178 GLU A N 1
ATOM 1448 C CA . GLU A 1 178 ? 14.733 9.987 43.879 1.00 42.56 178 GLU A CA 1
ATOM 1449 C C . GLU A 1 178 ? 16.228 10.031 44.208 1.00 42.56 178 GLU A C 1
ATOM 1451 O O . GLU A 1 178 ? 16.855 8.981 44.344 1.00 42.56 178 GLU A O 1
ATOM 1456 N N . LEU A 1 179 ? 16.790 11.246 44.244 1.00 40.72 179 LEU A N 1
ATOM 1457 C CA . LEU A 1 179 ? 17.758 11.775 45.222 1.00 40.72 179 LEU A CA 1
ATOM 1458 C C . LEU A 1 179 ? 18.115 13.227 44.865 1.00 40.72 179 LEU A C 1
ATOM 1460 O O . LEU A 1 179 ? 18.544 13.476 43.716 1.00 40.72 179 LEU A O 1
#

Radius of gyration: 17.95 Å; Cα contacts (8 Å, |Δi|>4): 314; chains: 1; bounding box: 40×27×67 Å

Mean predicted aligned error: 7.29 Å

Solvent-accessible surface area (backbone atoms only — not comparable to full-atom values): 10394 Å² total; per-residue (Å²): 125,79,78,64,69,82,67,42,47,47,29,34,35,42,25,40,67,71,46,78,45,49,80,89,53,91,82,85,49,70,92,36,68,39,76,14,31,37,36,37,39,36,22,22,72,41,98,88,80,42,70,72,39,64,33,35,68,49,71,46,86,95,55,39,44,35,60,56,51,54,51,41,44,77,72,51,57,65,71,51,95,61,62,31,36,36,31,41,19,31,50,44,77,51,85,54,93,84,67,72,71,97,68,61,62,66,64,59,68,68,57,54,55,24,51,47,38,47,54,32,41,74,66,54,28,74,71,50,81,70,39,61,79,58,73,55,79,84,26,27,52,33,30,42,36,48,36,76,60,44,80,90,57,69,55,66,47,53,23,44,62,54,36,51,54,46,59,72,69,51,77,82,76,77,90,76,82,86,130